Protein AF-A0A7W4AWE4-F1 (afdb_monomer)

Foldseek 3Di:
DVLVVVCCCPPVVDDDDDDDDDDDPDDDDDADFAFPLVVLLVVVVFLFQADCVCPVPNPCVVQWDWDDDPNDIRIHGHAAEDQAKDQDPPPPLVVCCSNPVVVVCVVVCVVPPDQPCVVVNVCGNSHRIHHYPPCVVVSRVVRSSSVSLVVLCVVPVDDSVVSSVVNTHHPVVVVVVVVVVVVVVVVVVVVD

pLDDT: mean 79.62, std 10.52, range [41.47, 91.88]

Solvent-accessible surface area (backbone atoms only — not comparable to full-atom values): 11271 Å² total; per-residue (Å²): 107,72,67,56,53,48,48,36,36,75,76,67,68,50,81,81,80,80,75,86,82,72,92,72,78,86,70,86,76,73,78,75,61,46,60,66,56,68,62,50,32,65,74,62,63,50,66,37,49,38,50,63,68,50,66,79,68,53,82,46,54,90,58,51,37,75,50,77,56,99,88,43,80,44,66,29,56,39,68,42,75,37,92,48,72,45,73,38,60,67,93,45,45,45,53,50,41,58,71,46,54,48,47,51,38,54,75,71,46,71,58,63,97,51,64,74,64,55,58,57,49,51,36,23,55,72,44,33,34,27,40,28,70,88,42,61,69,57,54,30,51,53,35,17,50,50,48,33,51,52,47,50,24,69,75,68,74,44,61,50,72,58,52,44,59,74,64,32,38,52,56,70,59,50,53,54,54,51,53,52,50,54,52,54,52,53,54,60,58,71,75,106

Structure (mmCIF, N/CA/C/O backbone):
data_AF-A0A7W4AWE4-F1
#
_entry.id   AF-A0A7W4AWE4-F1
#
loop_
_atom_site.group_PDB
_atom_site.id
_atom_site.type_symbol
_atom_site.label_atom_id
_atom_site.label_alt_id
_atom_site.label_comp_id
_atom_site.label_asym_id
_atom_site.label_entity_id
_atom_site.label_seq_id
_atom_site.pdbx_PDB_ins_code
_atom_site.Cartn_x
_atom_site.Cartn_y
_atom_site.Cartn_z
_atom_site.occupancy
_atom_site.B_iso_or_equiv
_atom_site.auth_seq_id
_atom_site.auth_comp_id
_atom_site.auth_asym_id
_atom_site.auth_atom_id
_atom_site.pdbx_PDB_model_num
ATOM 1 N N . MET A 1 1 ? 2.339 -13.351 -8.195 1.00 61.22 1 MET A N 1
ATOM 2 C CA . MET A 1 1 ? 1.395 -14.211 -8.946 1.00 61.22 1 MET A CA 1
ATOM 3 C C . MET A 1 1 ? 0.814 -13.521 -10.181 1.00 61.22 1 MET A C 1
ATOM 5 O O . MET A 1 1 ? 0.969 -14.077 -11.249 1.00 61.22 1 MET A O 1
ATOM 9 N N . ALA A 1 2 ? 0.212 -12.324 -10.110 1.00 73.19 2 ALA A N 1
ATOM 10 C CA . ALA A 1 2 ? -0.354 -11.675 -11.311 1.00 73.19 2 ALA A CA 1
ATOM 11 C C . ALA A 1 2 ? 0.686 -11.296 -12.392 1.00 73.19 2 ALA A C 1
ATOM 13 O O . ALA A 1 2 ? 0.450 -11.547 -13.567 1.00 73.19 2 ALA A O 1
ATOM 14 N N . LEU A 1 3 ? 1.845 -10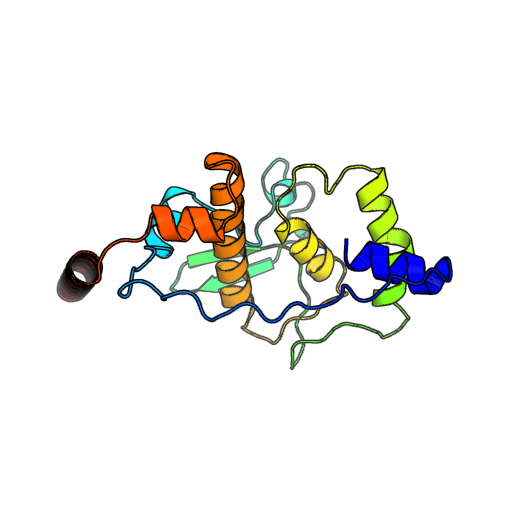.747 -12.003 1.00 74.19 3 LEU A N 1
ATOM 15 C CA . LEU A 1 3 ? 2.930 -10.424 -12.947 1.00 74.19 3 LEU A CA 1
ATOM 16 C C . LEU A 1 3 ? 3.564 -11.678 -13.562 1.00 74.19 3 LEU A C 1
ATOM 18 O O . LEU A 1 3 ? 3.861 -11.698 -14.745 1.00 74.19 3 LEU A O 1
ATOM 22 N N . GLN A 1 4 ? 3.678 -12.748 -12.778 1.00 75.75 4 GLN A N 1
ATOM 23 C CA . GLN A 1 4 ? 4.117 -14.055 -13.265 1.00 75.75 4 GLN A CA 1
ATOM 24 C C . GLN A 1 4 ? 3.122 -14.652 -14.271 1.00 75.75 4 GLN A C 1
ATOM 26 O O . GLN A 1 4 ? 3.523 -15.078 -15.342 1.00 75.75 4 GLN A O 1
ATOM 31 N N . ILE A 1 5 ? 1.816 -14.592 -13.979 1.00 78.56 5 ILE A N 1
ATOM 32 C CA . ILE A 1 5 ? 0.761 -15.005 -14.919 1.00 78.56 5 ILE A CA 1
ATOM 33 C C . ILE A 1 5 ? 0.847 -14.196 -16.220 1.00 78.56 5 ILE A C 1
ATOM 35 O O . ILE A 1 5 ? 0.695 -14.765 -17.296 1.00 78.56 5 ILE A O 1
ATOM 39 N N . TRP A 1 6 ? 1.098 -12.884 -16.142 1.00 75.50 6 TRP A N 1
ATOM 40 C CA . TRP A 1 6 ? 1.330 -12.063 -17.332 1.00 75.50 6 TRP A CA 1
ATOM 41 C C . TRP A 1 6 ? 2.548 -12.575 -18.105 1.00 75.50 6 TRP A C 1
ATOM 43 O O . TRP A 1 6 ? 2.398 -12.937 -19.272 1.00 75.50 6 TRP A O 1
ATOM 53 N N . HIS A 1 7 ? 3.714 -12.651 -17.461 1.00 78.38 7 HIS A N 1
ATOM 54 C CA . HIS A 1 7 ? 4.948 -13.141 -18.072 1.00 78.38 7 HIS A CA 1
ATOM 55 C C . HIS A 1 7 ? 4.737 -14.491 -18.781 1.00 78.38 7 HIS A C 1
ATOM 57 O O . HIS A 1 7 ? 5.083 -14.649 -19.949 1.00 78.38 7 HIS A O 1
ATOM 63 N N . ASP A 1 8 ? 4.067 -15.438 -18.127 1.00 82.31 8 ASP A N 1
ATOM 64 C CA . ASP A 1 8 ? 3.811 -16.768 -18.676 1.00 82.31 8 ASP A CA 1
ATOM 65 C C . ASP A 1 8 ? 2.846 -16.760 -19.871 1.00 82.31 8 ASP A C 1
ATOM 67 O O . ASP A 1 8 ? 3.019 -17.535 -20.813 1.00 82.31 8 ASP A O 1
ATOM 71 N N . ILE A 1 9 ? 1.847 -15.875 -19.884 1.00 82.38 9 ILE A N 1
ATOM 72 C CA . ILE A 1 9 ? 0.945 -15.721 -21.035 1.00 82.38 9 ILE A CA 1
ATOM 73 C C . ILE A 1 9 ? 1.684 -15.099 -22.226 1.00 82.38 9 ILE A C 1
ATOM 75 O O . ILE A 1 9 ? 1.525 -15.569 -23.353 1.00 82.38 9 ILE A O 1
ATOM 79 N N . VAL A 1 10 ? 2.457 -14.035 -21.992 1.00 79.12 10 VAL A N 1
ATOM 80 C CA . VAL A 1 10 ? 3.050 -13.222 -23.065 1.00 79.12 10 VAL A CA 1
ATOM 81 C C . VAL A 1 10 ? 4.313 -13.857 -23.639 1.00 79.12 10 VAL A C 1
ATOM 83 O O . VAL A 1 10 ? 4.436 -13.927 -24.859 1.00 79.12 10 VAL A O 1
ATOM 86 N N . ASN A 1 11 ? 5.195 -14.383 -22.789 1.00 80.56 11 ASN A N 1
ATOM 87 C CA . ASN A 1 11 ? 6.493 -14.914 -23.215 1.00 80.56 11 ASN A CA 1
ATOM 88 C C . ASN A 1 11 ? 6.467 -16.430 -23.417 1.00 80.56 11 ASN A C 1
ATOM 90 O O . ASN A 1 11 ? 7.076 -16.942 -24.354 1.00 80.56 11 ASN A O 1
ATOM 94 N N . ASN A 1 12 ? 5.713 -17.150 -22.581 1.00 82.94 12 ASN A N 1
ATOM 95 C CA . ASN A 1 12 ? 5.679 -18.617 -22.603 1.00 82.94 12 ASN A CA 1
ATOM 96 C C . ASN A 1 12 ? 4.439 -19.180 -23.323 1.00 82.94 12 ASN A C 1
ATOM 98 O O . ASN A 1 12 ? 4.291 -20.398 -23.441 1.00 82.94 12 ASN A O 1
ATOM 102 N N . GLY A 1 13 ? 3.532 -18.314 -23.797 1.00 82.44 13 GLY A N 1
ATOM 103 C CA . GLY A 1 13 ? 2.303 -18.704 -24.494 1.00 82.44 13 GLY A CA 1
ATOM 104 C C . GLY A 1 13 ? 1.331 -19.529 -23.642 1.00 82.44 13 GLY A C 1
ATOM 105 O O . GLY A 1 13 ? 0.452 -20.205 -24.190 1.00 82.44 13 GLY A O 1
ATOM 106 N N . GLN A 1 14 ? 1.483 -19.515 -22.313 1.00 86.06 14 GLN A N 1
ATOM 107 C CA . GLN A 1 14 ? 0.642 -20.300 -21.419 1.00 86.06 14 GLN A CA 1
ATOM 108 C C . GLN A 1 14 ? -0.795 -19.778 -21.398 1.00 86.06 14 GLN A C 1
ATOM 110 O O . GLN A 1 14 ? -1.074 -18.591 -21.566 1.00 86.06 14 GLN A O 1
ATOM 115 N N . ARG A 1 15 ? -1.742 -20.687 -21.159 1.00 79.81 15 ARG A N 1
ATOM 116 C CA . ARG A 1 15 ? -3.155 -20.352 -20.970 1.00 79.81 15 ARG A CA 1
ATOM 117 C C . ARG A 1 15 ? -3.608 -20.837 -19.606 1.00 79.81 15 ARG A C 1
ATOM 119 O O . ARG A 1 15 ? -3.615 -22.037 -19.349 1.00 79.81 15 ARG A O 1
ATOM 126 N N . TYR A 1 16 ? -4.040 -19.907 -18.763 1.00 79.06 16 TYR A N 1
ATOM 127 C CA . TYR A 1 16 ? -4.627 -20.237 -17.471 1.00 79.06 16 TYR A CA 1
ATOM 128 C C . TYR A 1 16 ? -6.140 -20.437 -17.629 1.00 79.06 16 TYR A C 1
ATOM 130 O O . TYR A 1 16 ? -6.812 -19.562 -18.183 1.00 79.06 16 TYR A O 1
ATOM 138 N N . PRO A 1 17 ? -6.705 -21.571 -17.178 1.00 81.00 17 PRO A N 1
ATOM 139 C CA . PRO A 1 17 ? -8.144 -21.778 -17.212 1.00 81.00 17 PRO A CA 1
ATOM 140 C C . PRO A 1 17 ? -8.830 -20.777 -16.281 1.00 81.00 17 PRO A C 1
ATOM 142 O O . PRO A 1 17 ? -8.420 -20.598 -15.135 1.00 81.00 17 PRO A O 1
ATOM 145 N N . ILE A 1 18 ? -9.905 -20.149 -16.758 1.00 75.56 18 ILE A N 1
ATOM 146 C CA . ILE A 1 18 ? -10.778 -19.355 -15.891 1.00 75.56 18 ILE A CA 1
ATOM 147 C C . ILE A 1 18 ? -11.445 -20.335 -14.912 1.00 75.56 18 ILE A C 1
ATOM 149 O O . ILE A 1 18 ? -12.103 -21.277 -15.370 1.00 75.56 18 ILE A O 1
ATOM 153 N N . PRO A 1 19 ? -11.284 -20.165 -13.586 1.00 78.44 19 PRO A N 1
ATOM 154 C CA . PRO A 1 19 ? -11.912 -21.047 -12.612 1.00 78.44 19 PRO A CA 1
ATOM 155 C C . PRO A 1 19 ? -13.428 -21.038 -12.800 1.00 78.44 19 PRO A C 1
ATOM 157 O O . PRO A 1 19 ? -14.033 -19.975 -12.958 1.00 78.44 19 PRO A O 1
ATOM 160 N N . LYS A 1 20 ? -14.060 -22.216 -12.774 1.00 81.62 20 LYS A N 1
ATOM 161 C CA . LYS A 1 20 ? -15.524 -22.297 -12.780 1.00 81.62 20 LYS A CA 1
ATOM 162 C C . LYS A 1 20 ? -16.051 -21.582 -11.540 1.00 81.62 20 LYS A C 1
ATOM 164 O O . LYS A 1 20 ? -15.673 -21.926 -10.423 1.00 81.62 20 LYS A O 1
ATOM 169 N N . THR A 1 21 ? -16.920 -20.599 -11.737 1.00 81.06 21 THR A N 1
ATOM 170 C CA . THR A 1 21 ? -17.592 -19.920 -10.635 1.00 81.06 21 THR A CA 1
ATOM 171 C C . THR A 1 21 ? -18.794 -20.744 -10.194 1.00 81.06 21 THR A C 1
ATOM 173 O O . THR A 1 21 ? -19.588 -21.214 -11.008 1.00 81.06 21 THR A O 1
ATOM 176 N N . THR A 1 22 ? -18.928 -20.944 -8.889 1.00 81.94 22 THR A N 1
ATOM 177 C CA . THR A 1 22 ? -20.136 -21.498 -8.278 1.00 81.94 22 THR A CA 1
ATOM 178 C C . THR A 1 22 ? -20.944 -20.357 -7.690 1.00 81.94 22 THR A C 1
ATOM 180 O O . THR A 1 22 ? -20.387 -19.486 -7.020 1.00 81.94 22 THR A O 1
ATOM 183 N N . LEU A 1 23 ? -22.256 -20.354 -7.932 1.00 78.81 23 LEU A N 1
ATOM 184 C CA . LEU A 1 23 ? -23.160 -19.447 -7.237 1.00 78.81 23 LEU A CA 1
ATOM 185 C C . LEU A 1 23 ? -23.117 -19.803 -5.745 1.00 78.81 23 LEU A C 1
ATOM 187 O O . LEU A 1 23 ? -23.550 -20.883 -5.355 1.00 78.81 23 LEU A O 1
ATOM 191 N N . VAL A 1 24 ? -22.552 -18.919 -4.929 1.00 79.12 24 VAL A N 1
ATOM 192 C CA . VAL A 1 24 ? -22.573 -19.060 -3.472 1.00 79.12 24 VAL A CA 1
ATOM 193 C C . VAL A 1 24 ? -23.819 -18.338 -2.976 1.00 79.12 24 VAL A C 1
ATOM 195 O O . VAL A 1 24 ? -24.009 -17.158 -3.283 1.00 79.12 24 VAL A O 1
ATOM 198 N N . GLU A 1 25 ? -24.695 -19.044 -2.257 1.00 76.69 25 GLU A N 1
ATOM 199 C CA . GLU A 1 25 ? -25.837 -18.406 -1.602 1.00 76.69 25 GLU A CA 1
ATOM 200 C C . GLU A 1 25 ? -25.342 -17.303 -0.666 1.00 76.69 25 GLU A C 1
ATOM 202 O O . GLU A 1 25 ? -24.319 -17.447 0.006 1.00 76.69 25 GLU A O 1
ATOM 207 N N . LYS A 1 26 ? -26.058 -16.174 -0.636 1.00 63.50 26 LYS A N 1
ATOM 208 C CA . LYS A 1 26 ? -25.726 -15.067 0.261 1.00 63.50 26 LYS A CA 1
ATOM 209 C C . LYS A 1 26 ? -25.803 -15.569 1.701 1.00 63.50 26 LYS A C 1
ATOM 211 O O . LYS A 1 26 ? -26.892 -15.736 2.243 1.00 63.50 26 LYS A O 1
ATOM 216 N N . SER A 1 27 ? -24.648 -15.785 2.320 1.00 65.31 27 SER A N 1
ATOM 217 C CA . SER A 1 27 ? -24.561 -16.044 3.750 1.00 65.31 27 SER A CA 1
ATOM 218 C C . SER A 1 27 ? -25.078 -14.829 4.515 1.00 65.31 27 SER A C 1
ATOM 220 O O . SER A 1 27 ? -24.834 -13.689 4.111 1.00 65.31 27 SER A O 1
ATOM 222 N N . PHE A 1 28 ? -25.763 -15.075 5.630 1.00 59.25 28 PHE A N 1
ATOM 223 C CA . PHE A 1 28 ? -26.178 -14.041 6.573 1.00 59.25 28 PHE A CA 1
ATOM 224 C C . PHE A 1 28 ? -24.982 -13.148 6.934 1.00 59.25 28 PHE A C 1
ATOM 226 O O . PHE A 1 28 ? -24.010 -13.615 7.528 1.00 59.25 28 PHE A O 1
ATOM 233 N N . THR A 1 29 ? -25.031 -11.872 6.549 1.00 54.44 29 THR A N 1
ATOM 234 C CA . THR A 1 29 ? -24.064 -10.873 7.003 1.00 54.44 29 THR A CA 1
ATOM 235 C C . THR A 1 29 ? -24.386 -10.557 8.462 1.00 54.44 29 THR A C 1
ATOM 237 O O . THR A 1 29 ? -25.503 -10.113 8.737 1.00 54.44 29 THR A O 1
ATOM 240 N N . PRO A 1 30 ? -23.466 -10.798 9.410 1.00 56.84 30 PRO A N 1
ATOM 241 C CA . PRO A 1 30 ? -23.724 -10.509 10.812 1.00 56.84 30 PRO A CA 1
ATOM 242 C C . PRO A 1 30 ? -24.009 -9.018 11.032 1.00 56.84 30 PRO A C 1
ATOM 244 O O . PRO A 1 30 ? -23.628 -8.163 10.230 1.00 56.84 30 PRO A O 1
ATOM 247 N N . THR A 1 31 ? -24.686 -8.728 12.145 1.00 65.44 31 THR A N 1
ATOM 248 C CA . THR A 1 31 ? -24.905 -7.388 12.705 1.00 65.44 31 THR A CA 1
ATOM 249 C C . THR A 1 31 ? -23.640 -6.542 12.574 1.00 65.44 31 THR A C 1
ATOM 251 O O . THR A 1 31 ? -22.577 -7.035 12.933 1.00 65.44 31 THR A O 1
ATOM 254 N N . TYR A 1 32 ? -23.743 -5.303 12.073 1.00 64.44 32 TYR A N 1
ATOM 255 C CA . TYR A 1 32 ? -22.601 -4.422 11.785 1.00 64.44 32 TYR A CA 1
ATOM 256 C C . TYR A 1 32 ? -21.532 -4.466 12.891 1.00 64.44 32 TYR A C 1
ATOM 258 O O . TYR A 1 32 ? -21.710 -3.931 13.988 1.00 64.44 32 TYR A O 1
ATOM 266 N N . THR A 1 33 ? -20.419 -5.135 12.595 1.00 73.62 33 THR A N 1
ATOM 267 C CA . THR A 1 33 ? -19.228 -5.167 13.442 1.00 73.62 33 THR A CA 1
ATOM 268 C C . THR A 1 33 ? -18.162 -4.267 12.836 1.00 73.62 33 THR A C 1
ATOM 270 O O . THR A 1 33 ? -17.985 -4.229 11.619 1.00 73.62 33 THR A O 1
ATOM 273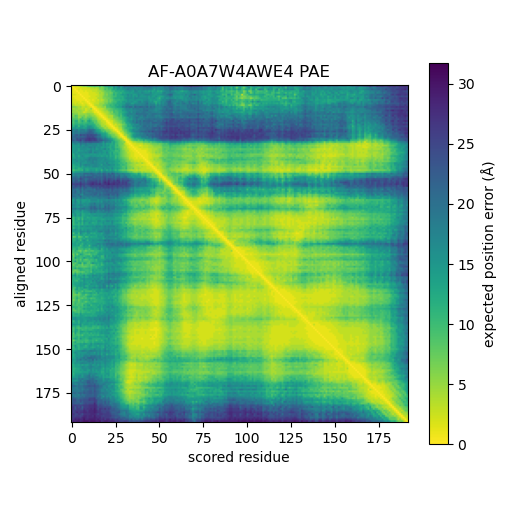 N N . TYR A 1 34 ? -17.433 -3.555 13.685 1.00 81.75 34 TYR A N 1
ATOM 274 C CA . TYR A 1 34 ? -16.481 -2.532 13.281 1.00 81.75 34 TYR A CA 1
ATOM 275 C C . TYR A 1 34 ? -15.073 -2.933 13.681 1.00 81.75 34 TYR A C 1
ATOM 277 O O . TYR A 1 34 ? -14.801 -3.190 14.851 1.00 81.75 34 TYR A O 1
ATOM 285 N N . PHE A 1 35 ? -14.157 -2.939 12.721 1.00 84.44 35 PHE A N 1
ATOM 286 C CA . PHE A 1 35 ? -12.747 -3.153 13.008 1.00 84.44 35 PHE A CA 1
ATOM 287 C C . PHE A 1 35 ? -12.056 -1.810 13.285 1.00 84.44 35 PHE A C 1
ATOM 289 O O . PHE A 1 35 ? -12.064 -0.939 12.407 1.00 84.44 35 PHE A O 1
ATOM 296 N N . PRO A 1 36 ? -11.447 -1.605 14.469 1.00 83.94 36 PRO A N 1
ATOM 297 C CA . PRO A 1 36 ? -10.781 -0.352 14.815 1.00 83.94 36 PRO A CA 1
ATOM 298 C C . PRO A 1 36 ? -9.413 -0.228 14.116 1.00 83.94 36 PRO A C 1
ATOM 300 O O . PRO A 1 36 ? -8.360 -0.256 14.754 1.00 83.94 36 PRO A O 1
ATOM 303 N N . LEU A 1 37 ? -9.428 -0.053 12.789 1.00 83.75 37 LEU A N 1
ATOM 304 C CA . LEU A 1 37 ? -8.235 -0.039 11.933 1.00 83.75 37 LEU A CA 1
ATOM 305 C C . LEU A 1 37 ? -7.180 0.973 12.396 1.00 83.75 37 LEU A C 1
ATOM 307 O O . LEU A 1 37 ? -6.013 0.619 12.503 1.00 83.75 37 LEU A O 1
ATOM 311 N N . MET A 1 38 ? -7.578 2.209 12.710 1.00 82.44 38 MET A N 1
ATOM 312 C CA . MET A 1 38 ? -6.622 3.268 13.077 1.00 82.44 38 MET A CA 1
ATOM 313 C C . MET A 1 38 ? -5.844 2.929 14.351 1.00 82.44 38 MET A C 1
ATOM 315 O O . MET A 1 38 ? -4.630 3.080 14.391 1.00 82.44 38 MET A O 1
ATOM 319 N N . LYS A 1 39 ? -6.525 2.375 15.360 1.00 83.38 39 LYS A N 1
ATOM 320 C CA . LYS A 1 39 ? -5.883 1.948 16.609 1.00 83.38 39 LYS A CA 1
ATOM 321 C C . LYS A 1 39 ? -4.890 0.816 16.357 1.00 83.38 39 LYS A C 1
ATOM 323 O O . LYS A 1 39 ? -3.813 0.773 16.949 1.00 83.38 39 LYS A O 1
ATOM 328 N N . PHE A 1 40 ? -5.255 -0.099 15.463 1.00 85.12 40 PHE A N 1
ATOM 329 C CA . PHE A 1 40 ? -4.388 -1.198 15.070 1.00 85.12 40 PHE A CA 1
ATOM 330 C C . PHE A 1 40 ? -3.146 -0.701 14.311 1.00 85.12 40 PHE A C 1
ATOM 332 O O . PHE A 1 40 ? -2.030 -1.112 14.613 1.00 85.12 40 PHE A O 1
ATOM 339 N N . VAL A 1 41 ? -3.325 0.243 13.385 1.00 85.81 41 VAL A N 1
ATOM 340 C CA . VAL A 1 41 ? -2.238 0.907 12.650 1.00 85.81 41 VAL A CA 1
ATOM 341 C C . VAL A 1 41 ? -1.292 1.632 13.608 1.00 85.81 41 VAL A C 1
ATOM 343 O O . VAL A 1 41 ? -0.084 1.455 13.508 1.00 85.81 41 VAL A O 1
ATOM 346 N N . GLU A 1 42 ? -1.811 2.399 14.565 1.00 85.12 42 GLU A N 1
ATOM 347 C CA . GLU A 1 42 ? -0.997 3.096 15.572 1.00 85.12 42 GLU A CA 1
ATOM 348 C C . GLU A 1 42 ? -0.191 2.124 16.443 1.00 85.12 42 GLU A C 1
ATOM 350 O O . GLU A 1 42 ? 0.991 2.354 16.694 1.00 85.12 42 GLU A O 1
ATOM 355 N N . SER A 1 43 ? -0.804 1.008 16.845 1.00 84.62 43 SER A N 1
ATOM 356 C CA . SER A 1 43 ? -0.157 -0.011 17.683 1.00 84.62 43 SER A CA 1
ATOM 357 C C . SER A 1 43 ? 0.976 -0.734 16.955 1.00 84.62 43 SER A C 1
ATOM 359 O O . SER A 1 43 ? 1.981 -1.084 17.565 1.00 84.62 43 SER A O 1
ATOM 361 N N . ASN A 1 44 ? 0.816 -0.959 15.651 1.00 83.19 44 ASN A N 1
ATOM 362 C CA . ASN A 1 44 ? 1.744 -1.753 14.852 1.00 83.19 44 ASN A CA 1
ATOM 363 C C . ASN A 1 44 ? 2.848 -0.922 14.174 1.00 83.19 44 ASN A C 1
ATOM 365 O O . ASN A 1 44 ? 3.705 -1.482 13.500 1.00 83.19 44 ASN A O 1
ATOM 369 N N . GLN A 1 45 ? 2.794 0.409 14.314 1.00 82.81 45 GLN A N 1
ATOM 370 C CA . GLN A 1 45 ? 3.793 1.368 13.825 1.00 82.81 45 GLN A CA 1
ATOM 371 C C . GLN A 1 45 ? 4.318 1.083 12.399 1.00 82.81 45 GLN A C 1
ATOM 373 O O . GLN A 1 45 ? 5.526 0.984 12.182 1.00 82.81 45 GLN A O 1
ATOM 378 N N . PRO A 1 46 ? 3.435 0.953 11.390 1.00 86.19 46 PRO A N 1
ATOM 379 C CA . PRO A 1 46 ? 3.859 0.700 10.024 1.00 86.19 46 PRO A CA 1
ATOM 380 C C . PRO A 1 46 ? 4.588 1.914 9.441 1.00 86.19 46 PRO A C 1
ATOM 382 O O . PRO A 1 46 ? 4.203 3.068 9.662 1.00 86.19 46 PRO A O 1
ATOM 385 N N . VAL A 1 47 ? 5.602 1.613 8.636 1.00 87.31 47 VAL A N 1
A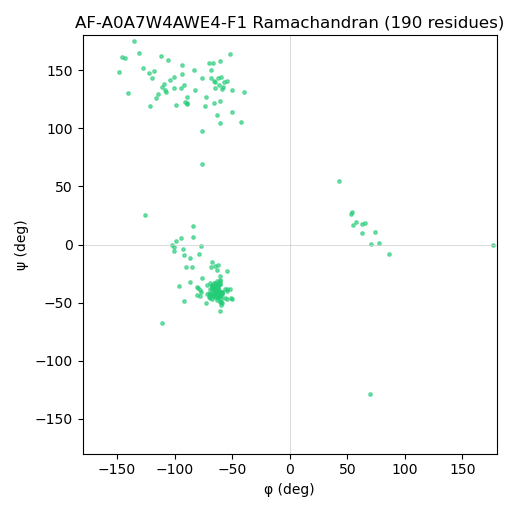TOM 386 C CA . VAL A 1 47 ? 6.579 2.556 8.072 1.00 87.31 47 VAL A CA 1
ATOM 387 C C . VAL A 1 47 ? 6.064 3.216 6.776 1.00 87.31 47 VAL A C 1
ATOM 389 O O . VAL A 1 47 ? 6.506 4.288 6.368 1.00 87.31 47 VAL A O 1
ATOM 392 N N . GLY A 1 48 ? 5.068 2.612 6.126 1.00 89.19 48 GLY A N 1
ATOM 393 C CA . GLY A 1 48 ? 4.429 3.130 4.920 1.00 89.19 48 GLY A CA 1
ATOM 394 C C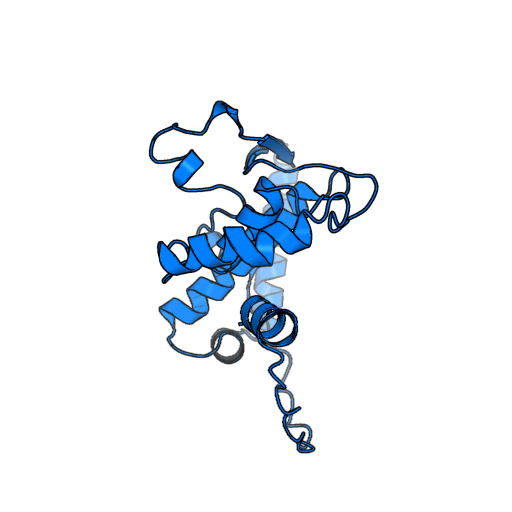 . GLY A 1 48 ? 5.347 3.083 3.705 1.00 89.19 48 GLY A C 1
ATOM 395 O O . GLY A 1 48 ? 5.916 2.041 3.374 1.00 89.19 48 GLY A O 1
ATOM 396 N N . LEU A 1 49 ? 5.468 4.224 3.029 1.00 88.88 49 LEU A N 1
ATOM 397 C CA . LEU A 1 49 ? 6.379 4.412 1.894 1.00 88.88 49 LEU A CA 1
ATOM 398 C C . LEU A 1 49 ? 7.816 4.767 2.306 1.00 88.88 49 LEU A C 1
ATOM 400 O O . LEU A 1 49 ? 8.613 5.091 1.435 1.00 88.88 49 LEU A O 1
ATOM 404 N N . ASP A 1 50 ? 8.154 4.744 3.593 1.00 85.81 50 ASP A N 1
ATOM 405 C CA . ASP A 1 50 ? 9.553 4.829 4.021 1.00 85.81 50 ASP A CA 1
ATOM 406 C C . ASP A 1 50 ? 10.203 3.433 3.962 1.00 85.81 50 ASP A C 1
ATOM 408 O O . ASP A 1 50 ? 9.507 2.418 4.065 1.00 85.81 50 ASP A O 1
ATOM 412 N N . ASP A 1 51 ? 11.509 3.358 3.717 1.00 75.25 51 ASP A N 1
ATOM 413 C CA . ASP A 1 51 ? 12.225 2.106 3.449 1.00 75.25 51 ASP A CA 1
ATOM 414 C C . ASP A 1 51 ? 13.371 1.834 4.433 1.00 75.25 51 ASP A C 1
ATOM 416 O O . ASP A 1 51 ? 14.061 2.737 4.905 1.00 75.25 51 ASP A O 1
ATOM 420 N N . GLU A 1 52 ? 13.630 0.558 4.714 1.00 66.69 52 GLU A N 1
ATOM 421 C CA . GLU A 1 52 ? 14.773 0.144 5.527 1.00 66.69 52 GLU A CA 1
ATOM 422 C C . GLU A 1 52 ? 16.096 0.494 4.833 1.00 66.69 52 GLU A C 1
ATOM 424 O O . GLU A 1 52 ? 17.029 0.926 5.503 1.00 66.69 52 GLU A O 1
ATOM 429 N N . GLY A 1 53 ? 16.181 0.418 3.496 1.00 58.00 53 GLY A N 1
ATOM 430 C CA . GLY A 1 53 ? 17.376 0.845 2.745 1.00 58.00 53 GLY A CA 1
ATOM 431 C C . GLY A 1 53 ? 17.683 2.345 2.881 1.00 58.00 53 GLY A C 1
ATOM 432 O O . GLY A 1 53 ? 18.827 2.790 2.739 1.00 58.00 53 GLY A O 1
ATOM 433 N N . ILE A 1 54 ? 16.656 3.119 3.228 1.00 56.38 54 ILE A N 1
ATOM 434 C CA . ILE A 1 54 ? 16.686 4.558 3.476 1.00 56.38 54 ILE A CA 1
ATOM 435 C C . ILE A 1 54 ? 17.073 4.844 4.949 1.00 56.38 54 ILE A C 1
ATOM 437 O O . ILE A 1 54 ? 17.769 5.833 5.226 1.00 56.38 54 ILE A O 1
ATOM 441 N N . GLN A 1 55 ? 16.706 3.972 5.898 1.00 54.22 55 GLN A N 1
ATOM 442 C CA . GLN A 1 55 ? 17.001 4.108 7.335 1.00 54.22 55 GLN A CA 1
ATOM 443 C C . GLN A 1 55 ? 18.308 3.428 7.802 1.00 54.22 55 GLN A C 1
ATOM 445 O O . GLN A 1 55 ? 19.119 4.069 8.470 1.00 54.22 55 GLN A O 1
ATOM 450 N N . ALA A 1 56 ? 18.561 2.169 7.437 1.00 48.38 56 ALA A N 1
ATOM 451 C CA . ALA A 1 56 ? 19.529 1.267 8.081 1.00 48.38 56 ALA A CA 1
ATOM 452 C C . ALA A 1 56 ? 20.996 1.398 7.610 1.00 48.38 56 ALA A C 1
ATOM 454 O O . ALA A 1 56 ? 21.827 0.536 7.882 1.00 48.38 56 ALA A O 1
ATOM 455 N N . GLY A 1 57 ? 21.359 2.480 6.920 1.00 49.62 57 GLY A N 1
ATOM 456 C CA . GLY A 1 57 ? 22.748 2.660 6.471 1.00 49.62 57 GLY A CA 1
ATOM 457 C C . GLY A 1 57 ? 23.027 3.891 5.622 1.00 49.62 57 GLY A C 1
ATOM 458 O O . GLY A 1 57 ? 24.158 4.092 5.195 1.00 49.62 57 GLY A O 1
ATOM 459 N N . GLY A 1 58 ? 22.012 4.711 5.344 1.00 56.09 58 GLY A N 1
ATOM 460 C CA . GLY A 1 58 ? 22.170 5.980 4.640 1.00 56.09 58 GLY A CA 1
ATOM 461 C C . GLY A 1 58 ? 22.688 5.889 3.199 1.00 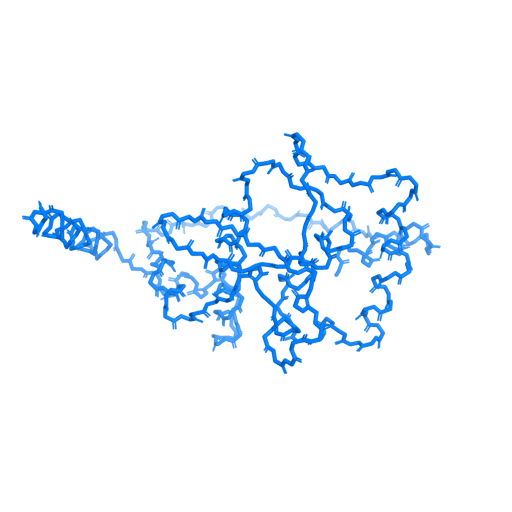56.09 58 GLY A C 1
ATOM 462 O O . GLY A 1 58 ? 22.979 6.923 2.608 1.00 56.09 58 GLY A O 1
ATOM 463 N N . LYS A 1 59 ? 22.767 4.687 2.618 1.00 61.41 59 LYS A N 1
ATOM 464 C CA . LYS A 1 59 ? 23.299 4.467 1.266 1.00 61.41 59 LYS A CA 1
ATOM 465 C C . LYS A 1 59 ? 22.507 5.199 0.179 1.00 61.41 59 LYS A C 1
ATOM 467 O O . LYS A 1 59 ? 23.080 5.554 -0.840 1.00 61.41 59 LYS A O 1
ATOM 472 N N . PHE A 1 60 ? 21.219 5.458 0.416 1.00 62.94 60 PHE A N 1
ATOM 473 C CA . PHE A 1 60 ? 20.316 6.057 -0.570 1.00 62.94 60 PHE A CA 1
ATOM 474 C C . PHE A 1 60 ? 19.596 7.316 -0.059 1.00 62.94 60 PHE A C 1
ATOM 476 O O . PHE A 1 60 ? 18.521 7.652 -0.550 1.00 62.94 60 PHE A O 1
ATOM 483 N N . LYS A 1 61 ? 20.170 8.042 0.919 1.00 61.44 61 LYS A N 1
ATOM 484 C CA . LYS A 1 61 ? 19.549 9.286 1.431 1.00 61.44 61 LYS A CA 1
ATOM 485 C C . LYS A 1 61 ? 19.394 10.359 0.355 1.00 61.44 61 LYS A C 1
ATOM 487 O O . LYS A 1 61 ? 18.458 11.140 0.392 1.00 61.44 61 LYS A O 1
ATOM 492 N N . GLU A 1 62 ? 20.298 10.401 -0.618 1.00 66.44 62 GLU A N 1
ATOM 493 C CA . GLU A 1 62 ? 20.323 11.457 -1.641 1.00 66.44 62 GLU A CA 1
ATOM 494 C C . GLU A 1 62 ? 19.131 11.404 -2.607 1.00 66.44 62 GLU A C 1
ATOM 496 O O . GLU A 1 62 ? 18.814 12.393 -3.263 1.00 66.44 62 GLU A O 1
ATOM 501 N N . ILE A 1 63 ? 18.461 10.254 -2.689 1.00 70.94 63 ILE A N 1
ATOM 502 C CA . ILE A 1 63 ? 17.368 10.002 -3.633 1.00 70.94 63 ILE A CA 1
ATOM 503 C C . ILE A 1 63 ? 15.987 10.097 -2.972 1.00 70.94 63 ILE A C 1
ATOM 505 O O . ILE A 1 63 ? 14.965 9.925 -3.642 1.00 70.94 63 ILE A O 1
ATOM 509 N N . GLU A 1 64 ? 15.946 10.379 -1.670 1.00 75.31 64 GLU A N 1
ATOM 510 C CA . GLU A 1 64 ? 14.713 10.450 -0.896 1.00 75.31 64 GLU A CA 1
ATOM 511 C C . GLU A 1 64 ? 13.855 11.662 -1.259 1.00 75.31 64 GLU A C 1
ATOM 513 O O . GLU A 1 64 ? 14.320 12.700 -1.740 1.00 75.31 64 GLU A O 1
ATOM 518 N N . ARG A 1 65 ? 12.559 11.539 -0.986 1.00 82.44 65 ARG A N 1
ATOM 519 C CA . ARG A 1 65 ? 11.605 12.639 -1.090 1.00 82.44 65 ARG A CA 1
ATOM 520 C C . ARG A 1 65 ? 11.007 12.903 0.286 1.00 82.44 65 ARG A C 1
ATOM 522 O O . ARG A 1 65 ? 10.835 12.000 1.099 1.00 82.44 65 ARG A O 1
ATOM 529 N N . MET A 1 66 ? 10.654 14.159 0.535 1.00 85.19 66 MET A N 1
ATOM 530 C CA . MET A 1 66 ? 9.920 14.559 1.731 1.00 85.19 66 MET A CA 1
ATOM 531 C C . MET A 1 66 ? 8.599 15.198 1.332 1.00 85.19 66 MET A C 1
ATOM 533 O O . MET A 1 66 ? 8.533 15.938 0.349 1.00 85.19 66 MET A O 1
ATOM 537 N N . PHE A 1 67 ? 7.561 14.949 2.120 1.00 86.50 67 PHE A N 1
ATOM 538 C CA . PHE A 1 67 ? 6.322 15.715 2.057 1.00 86.50 67 PHE A CA 1
ATOM 539 C C . PHE A 1 67 ? 5.954 16.219 3.452 1.00 86.50 67 PHE A C 1
ATOM 541 O O . PHE A 1 67 ? 6.330 15.624 4.460 1.00 86.50 67 PHE A O 1
ATOM 548 N N . ASN A 1 68 ? 5.246 17.345 3.512 1.00 85.31 68 ASN A N 1
ATOM 549 C CA . ASN A 1 68 ? 4.736 17.903 4.760 1.00 85.31 68 ASN A CA 1
ATOM 550 C C . ASN A 1 68 ? 3.223 17.692 4.813 1.00 85.31 68 ASN A C 1
ATOM 552 O O . ASN A 1 68 ? 2.526 17.999 3.842 1.00 85.31 68 ASN A O 1
ATOM 556 N N . ARG A 1 69 ? 2.719 17.176 5.932 1.00 81.44 69 ARG A N 1
ATOM 557 C CA . ARG A 1 69 ? 1.288 17.051 6.197 1.00 81.44 69 ARG A CA 1
ATOM 558 C C . ARG A 1 69 ? 1.030 17.378 7.659 1.00 81.44 69 ARG A C 1
ATOM 560 O O . ARG A 1 69 ? 1.703 16.859 8.534 1.00 81.44 69 ARG A O 1
ATOM 567 N N . ASN A 1 70 ? 0.057 18.248 7.920 1.00 78.25 70 ASN A N 1
ATOM 568 C CA . ASN A 1 70 ? -0.320 18.662 9.277 1.00 78.25 70 ASN A CA 1
ATOM 569 C C . ASN A 1 70 ? 0.853 19.204 10.126 1.00 78.25 70 ASN A C 1
ATOM 571 O O . ASN A 1 70 ? 0.829 19.098 11.345 1.00 78.25 70 ASN A O 1
ATOM 575 N N . GLY A 1 71 ? 1.877 19.788 9.491 1.00 78.25 71 GLY A N 1
ATOM 576 C CA . GLY A 1 71 ? 3.066 20.309 10.175 1.00 78.25 71 GLY A CA 1
ATOM 577 C C . GLY A 1 71 ? 4.166 19.270 10.416 1.00 78.25 71 GLY A C 1
ATOM 578 O O . GLY A 1 71 ? 5.275 19.651 10.789 1.00 78.25 71 GLY A O 1
ATOM 579 N N . GLU A 1 72 ? 3.906 17.989 10.145 1.00 83.75 72 GLU A N 1
ATOM 580 C CA . GLU A 1 72 ? 4.883 16.910 10.245 1.00 83.75 72 GLU A CA 1
ATOM 581 C C . GLU A 1 72 ? 5.555 16.642 8.895 1.00 83.75 72 GLU A C 1
ATOM 583 O O . GLU A 1 72 ? 4.920 16.566 7.838 1.00 83.75 72 GLU A O 1
ATOM 588 N N . LYS A 1 73 ? 6.883 16.496 8.928 1.00 85.50 73 LYS A N 1
ATOM 589 C CA . LYS A 1 73 ? 7.669 16.099 7.760 1.00 85.50 73 LYS A CA 1
ATOM 590 C C . LYS A 1 73 ? 7.753 14.582 7.712 1.00 85.50 73 LYS A C 1
ATOM 592 O O . LYS A 1 73 ? 8.306 13.962 8.615 1.00 85.50 73 LYS A O 1
ATOM 597 N N . HIS A 1 74 ? 7.279 14.011 6.617 1.00 86.44 74 HIS A N 1
ATOM 598 C CA . HIS A 1 74 ? 7.367 12.586 6.345 1.00 86.44 74 HIS A CA 1
ATOM 599 C C . HIS A 1 74 ? 8.391 12.334 5.243 1.00 86.44 74 HIS A C 1
ATOM 601 O O . HIS A 1 74 ? 8.387 12.999 4.202 1.00 86.44 74 HIS A O 1
ATOM 607 N N . ARG A 1 75 ? 9.260 11.355 5.479 1.00 86.31 75 ARG A N 1
ATOM 608 C CA . ARG A 1 75 ? 10.247 10.859 4.521 1.00 86.31 75 ARG A CA 1
ATOM 609 C C . ARG A 1 75 ? 9.643 9.697 3.742 1.00 86.31 75 ARG A C 1
ATOM 611 O O . ARG A 1 75 ? 8.955 8.863 4.322 1.00 86.31 75 ARG A O 1
ATOM 618 N N . VAL A 1 76 ? 9.866 9.665 2.436 1.00 87.81 76 VAL A N 1
ATOM 619 C CA . VAL A 1 76 ? 9.381 8.604 1.549 1.00 87.81 76 VAL A CA 1
ATOM 620 C C . VAL A 1 76 ? 10.408 8.292 0.469 1.00 87.81 76 VAL A C 1
ATOM 622 O O . VAL A 1 76 ? 11.284 9.106 0.161 1.00 87.81 76 VAL A O 1
ATOM 625 N N . ILE A 1 77 ? 10.259 7.113 -0.128 1.00 87.69 77 ILE A N 1
ATOM 626 C CA . ILE A 1 77 ? 10.978 6.702 -1.335 1.00 87.69 77 ILE A CA 1
ATOM 627 C C . ILE A 1 77 ? 10.863 7.721 -2.475 1.00 87.69 77 ILE A C 1
ATOM 629 O O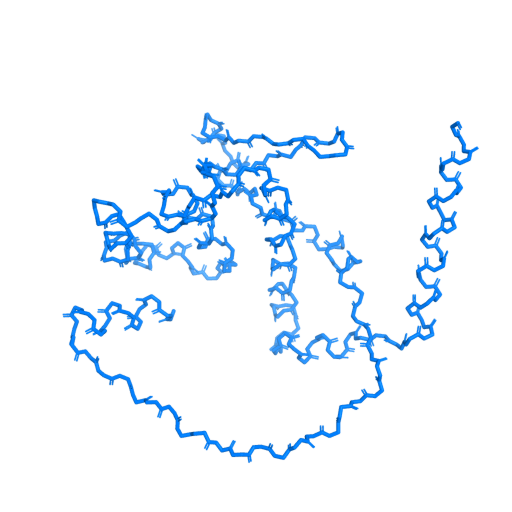 . ILE A 1 77 ? 9.980 8.588 -2.502 1.00 87.69 77 ILE A O 1
ATOM 633 N N . ARG A 1 78 ? 11.743 7.589 -3.467 1.00 87.31 78 ARG A N 1
ATOM 634 C CA . ARG A 1 78 ? 11.651 8.360 -4.705 1.00 87.31 78 ARG A CA 1
ATOM 635 C C . ARG A 1 78 ? 10.340 8.043 -5.428 1.00 87.31 78 ARG A C 1
ATOM 637 O O . ARG A 1 78 ? 9.956 6.889 -5.568 1.00 87.31 78 ARG A O 1
ATOM 644 N N . TYR A 1 79 ? 9.690 9.076 -5.951 1.00 89.06 79 TYR A N 1
ATOM 645 C CA . TYR A 1 79 ? 8.551 8.933 -6.851 1.00 89.06 79 TYR A CA 1
ATOM 646 C C . TYR A 1 79 ? 8.547 10.059 -7.881 1.00 89.06 79 TYR A C 1
ATOM 648 O O . TYR A 1 79 ? 9.179 11.108 -7.700 1.00 89.06 79 TYR A O 1
ATOM 656 N N . THR A 1 80 ? 7.814 9.830 -8.965 1.00 88.44 80 THR A N 1
ATOM 657 C CA . THR A 1 80 ? 7.616 10.809 -10.033 1.00 88.44 80 THR A CA 1
ATOM 658 C C . THR A 1 80 ? 6.166 11.280 -10.033 1.00 88.44 80 THR A C 1
ATOM 660 O O . THR A 1 80 ? 5.242 10.475 -9.906 1.00 88.44 80 THR A O 1
ATOM 663 N N . GLU A 1 81 ? 5.966 12.591 -10.171 1.00 88.38 81 GLU A N 1
ATOM 664 C CA . GLU A 1 81 ? 4.637 13.197 -10.226 1.00 88.38 81 GLU A CA 1
ATOM 665 C C . GLU A 1 81 ? 4.208 13.523 -11.659 1.00 88.38 81 GLU A C 1
ATOM 667 O O . GLU A 1 81 ? 4.998 13.978 -12.487 1.00 88.38 81 GLU A O 1
ATOM 672 N N . SER A 1 82 ? 2.918 13.361 -11.919 1.00 89.25 82 SER A N 1
ATOM 673 C CA . SER A 1 82 ? 2.227 13.721 -13.154 1.00 89.25 82 SER A CA 1
ATOM 674 C C . SER A 1 82 ? 0.904 14.431 -12.846 1.00 89.25 82 SER A C 1
ATOM 676 O O . SER A 1 82 ? 0.511 14.599 -11.690 1.00 89.25 82 SER A O 1
ATOM 678 N N . SER A 1 83 ? 0.210 14.912 -13.880 1.00 87.44 83 SER A N 1
ATOM 679 C CA . SER A 1 83 ? -1.113 15.539 -13.729 1.00 87.44 83 SER A CA 1
ATOM 680 C C . SER A 1 83 ? -2.174 14.554 -13.229 1.00 87.44 83 SER A C 1
ATO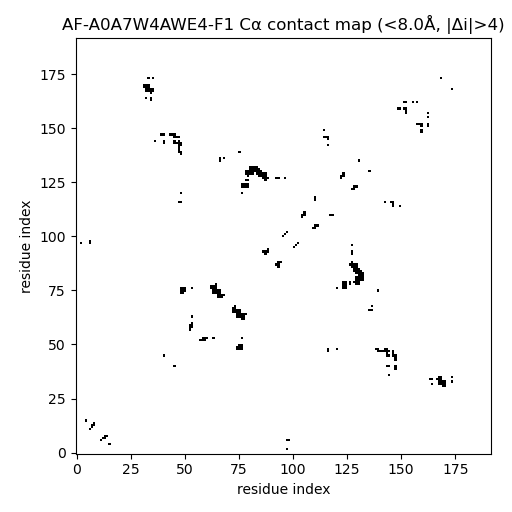M 682 O O . SER A 1 83 ? -3.039 14.927 -12.443 1.00 87.44 83 SER A O 1
AT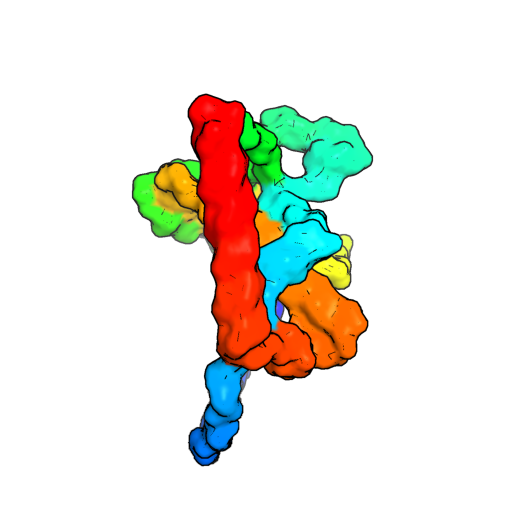OM 684 N N . SER A 1 84 ? -2.087 13.295 -13.652 1.00 87.62 84 SER A N 1
ATOM 685 C CA . SER A 1 84 ? -2.952 12.190 -13.238 1.00 87.62 84 SER A CA 1
ATOM 686 C C . SER A 1 84 ? -2.113 10.982 -12.834 1.00 87.62 84 SER A C 1
ATOM 688 O O . SER A 1 84 ? -0.935 10.913 -13.178 1.00 87.62 84 SER A O 1
ATOM 690 N N . PHE A 1 85 ? -2.712 10.012 -12.145 1.00 87.38 85 PHE A N 1
ATOM 691 C CA . PHE A 1 85 ? -2.097 8.693 -11.997 1.00 87.38 85 PHE A CA 1
ATOM 692 C C . PHE A 1 85 ? -1.877 8.083 -13.384 1.00 87.38 85 PHE A C 1
ATOM 694 O O . PHE A 1 85 ? -2.778 8.144 -14.226 1.00 87.38 85 PHE A O 1
ATOM 701 N N . ASN A 1 86 ? -0.692 7.532 -13.633 1.00 88.38 86 ASN A N 1
ATOM 702 C CA . ASN A 1 86 ? -0.390 6.891 -14.903 1.00 88.38 86 ASN A CA 1
ATOM 703 C C . ASN A 1 86 ? 0.588 5.728 -14.727 1.00 88.38 86 ASN A C 1
ATOM 705 O O . ASN A 1 86 ? 1.471 5.767 -13.870 1.00 88.38 86 ASN A O 1
ATOM 709 N N . VAL A 1 87 ? 0.443 4.722 -15.588 1.00 85.44 87 VAL A N 1
ATOM 710 C CA . VAL A 1 87 ? 1.436 3.663 -15.771 1.00 85.44 87 VAL A CA 1
ATOM 711 C C . VAL A 1 87 ? 2.252 4.023 -17.008 1.00 85.44 87 VAL A C 1
ATOM 713 O O . VAL A 1 87 ? 1.707 4.204 -18.099 1.00 85.44 87 VAL A O 1
ATOM 716 N N . VAL A 1 88 ? 3.560 4.192 -16.843 1.00 81.94 88 VAL A N 1
ATOM 717 C CA . VAL A 1 88 ? 4.457 4.656 -17.901 1.00 81.94 88 VAL A CA 1
ATOM 718 C C . VAL A 1 88 ? 4.719 3.520 -18.883 1.00 81.94 88 VAL A C 1
ATOM 720 O O . VAL A 1 88 ? 5.577 2.667 -18.685 1.00 81.94 88 VAL A O 1
ATOM 723 N N . THR A 1 89 ? 3.975 3.533 -19.985 1.00 78.00 89 THR A N 1
ATOM 724 C CA . THR A 1 89 ? 4.136 2.587 -21.102 1.00 78.00 89 THR A CA 1
ATOM 725 C C . THR A 1 89 ? 5.091 3.087 -22.186 1.00 78.00 89 THR A C 1
ATOM 727 O O . THR A 1 89 ? 5.451 2.338 -23.094 1.00 78.00 89 THR A O 1
ATOM 730 N N . LYS A 1 90 ? 5.520 4.356 -22.113 1.00 78.38 90 LYS A N 1
ATOM 731 C CA . LYS A 1 90 ? 6.507 4.921 -23.046 1.00 78.38 90 LYS A CA 1
ATOM 732 C C . LYS A 1 90 ? 7.808 4.124 -22.964 1.00 78.38 90 LYS A C 1
ATOM 734 O O . LYS A 1 90 ? 8.184 3.688 -21.884 1.00 78.38 90 LYS A O 1
ATOM 739 N N . ASN A 1 91 ? 8.486 3.956 -24.098 1.00 75.44 91 ASN A N 1
ATOM 740 C CA . ASN A 1 91 ? 9.759 3.232 -24.213 1.00 75.44 91 ASN A CA 1
ATOM 741 C C . ASN A 1 91 ? 9.739 1.810 -23.624 1.00 75.44 91 ASN A C 1
ATOM 743 O O . ASN A 1 91 ? 10.776 1.330 -23.187 1.00 75.44 91 ASN A O 1
ATOM 747 N N . ALA A 1 92 ? 8.568 1.165 -23.575 1.00 76.94 92 ALA A N 1
ATOM 748 C CA . ALA A 1 92 ? 8.396 -0.168 -23.005 1.00 76.94 92 ALA A CA 1
ATOM 749 C C . ALA A 1 92 ? 8.829 -0.306 -21.528 1.00 76.94 92 ALA A C 1
ATOM 751 O O . ALA A 1 92 ? 8.966 -1.425 -21.057 1.00 76.94 92 ALA A O 1
ATOM 752 N N . PHE A 1 93 ? 8.950 0.793 -20.764 1.00 78.00 93 PHE A N 1
ATOM 753 C CA . PHE A 1 93 ? 9.393 0.764 -19.358 1.00 78.00 93 PHE A CA 1
ATOM 754 C C . PHE A 1 93 ? 8.616 -0.241 -18.497 1.00 78.00 93 PHE A C 1
ATOM 756 O O . PHE A 1 93 ? 9.212 -1.014 -17.754 1.00 78.00 93 PHE A O 1
ATOM 763 N N . ALA A 1 94 ? 7.286 -0.254 -18.618 1.00 80.62 94 ALA A N 1
ATOM 764 C CA . ALA A 1 94 ? 6.446 -1.207 -17.897 1.00 80.62 94 ALA A CA 1
ATOM 765 C C . ALA A 1 94 ? 6.679 -2.668 -18.327 1.00 80.62 94 ALA A C 1
ATOM 767 O O . ALA A 1 94 ? 6.581 -3.553 -17.486 1.00 80.62 94 ALA A O 1
ATOM 768 N N . MET A 1 95 ? 6.993 -2.919 -19.603 1.00 80.94 95 MET A N 1
ATOM 769 C CA . MET A 1 95 ? 7.300 -4.266 -20.100 1.00 80.94 95 MET A CA 1
ATOM 770 C C . MET A 1 95 ? 8.674 -4.717 -19.607 1.00 80.94 95 MET A C 1
ATOM 772 O O . MET A 1 95 ? 8.759 -5.753 -18.965 1.00 80.94 95 MET A O 1
ATOM 776 N N . THR A 1 96 ? 9.710 -3.890 -19.778 1.00 83.56 96 THR A N 1
ATOM 777 C CA . THR A 1 96 ? 11.072 -4.156 -19.285 1.00 83.56 96 THR A CA 1
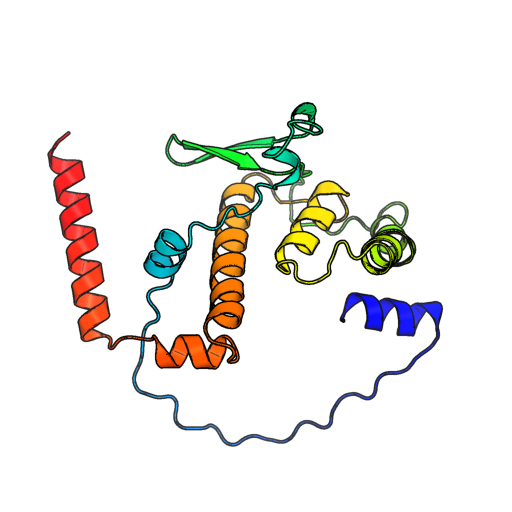ATOM 778 C C . THR A 1 96 ? 11.096 -4.403 -17.778 1.00 83.56 96 THR A C 1
ATOM 780 O O . THR A 1 96 ? 11.800 -5.283 -17.298 1.00 83.56 96 THR A O 1
ATOM 783 N N . PHE A 1 97 ? 10.285 -3.674 -17.005 1.00 85.62 97 PHE A N 1
ATOM 784 C CA . PHE A 1 97 ? 10.174 -3.930 -15.571 1.00 85.62 97 PHE A CA 1
ATOM 785 C C . PHE A 1 97 ? 9.641 -5.336 -15.265 1.00 85.62 97 PHE A C 1
ATOM 787 O O . PHE A 1 97 ? 10.104 -5.966 -14.324 1.00 85.62 97 PHE A O 1
ATOM 794 N N . VAL A 1 98 ? 8.649 -5.822 -16.015 1.00 82.75 98 VAL A N 1
ATOM 795 C CA . VAL A 1 98 ? 8.037 -7.138 -15.774 1.00 82.75 98 VAL A CA 1
ATOM 796 C C . VAL A 1 98 ? 8.894 -8.273 -16.331 1.00 82.75 98 VAL A C 1
ATOM 798 O O . VAL A 1 98 ? 8.954 -9.332 -15.713 1.00 82.75 98 VAL A O 1
ATOM 801 N N . GLU A 1 99 ? 9.517 -8.058 -17.485 1.00 82.31 99 GLU A N 1
ATOM 802 C CA . GLU A 1 99 ? 10.289 -9.072 -18.206 1.00 82.31 99 GLU A CA 1
ATOM 803 C C . GLU A 1 99 ? 11.694 -9.257 -17.633 1.00 82.31 99 GLU A C 1
ATOM 805 O O . GLU A 1 99 ? 12.136 -10.394 -17.543 1.00 82.31 99 GLU A O 1
ATOM 810 N N . ASP A 1 100 ? 12.344 -8.185 -17.172 1.00 82.00 100 ASP A N 1
ATOM 811 C CA . ASP A 1 100 ? 13.720 -8.256 -16.671 1.00 82.00 100 ASP A CA 1
ATOM 812 C C . ASP A 1 100 ? 13.758 -8.034 -15.151 1.00 82.00 100 ASP A C 1
ATOM 814 O O . ASP A 1 100 ? 13.997 -8.953 -14.367 1.00 82.00 100 ASP A O 1
ATOM 818 N N . PHE A 1 101 ? 13.432 -6.818 -14.703 1.00 82.06 101 PHE A N 1
ATOM 819 C CA . PHE A 1 101 ? 13.674 -6.399 -13.317 1.00 82.06 101 PHE A CA 1
ATOM 820 C C . PHE A 1 101 ? 12.862 -7.196 -12.282 1.00 82.06 101 PHE A C 1
ATOM 822 O O . PHE A 1 101 ? 13.346 -7.511 -11.199 1.00 82.06 101 PHE A O 1
ATOM 829 N N . TYR A 1 102 ? 11.611 -7.543 -12.589 1.00 83.56 102 TYR A N 1
ATOM 830 C CA . TYR A 1 102 ? 10.770 -8.340 -11.695 1.00 83.56 102 TYR A CA 1
ATOM 831 C C . TYR A 1 102 ? 11.303 -9.764 -11.512 1.00 83.56 102 TYR A C 1
ATOM 833 O O . TYR A 1 102 ? 11.184 -10.308 -10.412 1.00 83.56 102 TYR A O 1
ATOM 841 N N . LEU A 1 103 ? 11.868 -10.359 -12.566 1.00 83.12 103 LEU A N 1
ATOM 842 C CA . LEU A 1 103 ? 12.467 -11.687 -12.485 1.00 83.12 103 LEU A CA 1
ATOM 843 C C . LEU A 1 103 ? 13.740 -11.646 -11.642 1.00 83.12 103 LEU A C 1
ATOM 845 O O . LEU A 1 103 ? 13.857 -12.453 -10.726 1.00 83.12 103 LEU A O 1
ATOM 849 N N . GLU A 1 104 ? 14.605 -10.649 -11.845 1.00 84.31 104 GLU A N 1
ATOM 850 C CA . GLU A 1 104 ? 15.789 -10.434 -10.998 1.00 84.31 104 GLU A CA 1
ATOM 851 C C . GLU A 1 104 ? 15.401 -10.287 -9.516 1.00 84.31 104 GLU A C 1
ATOM 853 O O . GLU A 1 104 ? 15.945 -10.969 -8.653 1.00 84.31 104 GLU A O 1
ATOM 858 N N . LEU A 1 105 ? 14.370 -9.488 -9.204 1.00 82.38 105 LEU A N 1
ATOM 859 C CA . LEU A 1 105 ? 13.869 -9.339 -7.829 1.00 82.38 105 LEU A CA 1
ATOM 860 C C . LEU A 1 105 ? 13.365 -10.654 -7.205 1.00 82.38 105 LEU A C 1
ATOM 862 O O . LEU A 1 105 ? 13.387 -10.796 -5.978 1.00 82.38 105 LEU A O 1
ATOM 866 N N . LEU A 1 106 ? 12.840 -11.576 -8.016 1.00 82.31 106 LEU A N 1
ATOM 867 C CA . LEU A 1 106 ? 12.416 -12.898 -7.557 1.00 82.31 106 LEU A CA 1
ATOM 868 C C . LEU A 1 106 ? 13.612 -13.833 -7.365 1.00 82.31 106 LEU A C 1
ATOM 870 O O . LEU A 1 106 ? 13.666 -14.523 -6.350 1.00 82.31 106 LEU A O 1
ATOM 874 N N . GLU A 1 107 ? 14.548 -13.853 -8.313 1.00 83.81 107 GLU A N 1
ATOM 875 C CA . GLU A 1 107 ? 15.749 -14.694 -8.267 1.00 83.81 107 GLU A CA 1
ATOM 876 C C . GLU A 1 107 ? 16.666 -14.316 -7.097 1.00 83.81 107 GLU A C 1
ATOM 878 O O . GLU A 1 107 ? 17.143 -15.197 -6.381 1.00 83.81 107 GLU A O 1
ATOM 883 N N . ASP A 1 108 ? 16.817 -13.018 -6.826 1.00 81.50 108 ASP A N 1
ATOM 884 C CA . ASP A 1 108 ? 17.603 -12.491 -5.706 1.00 81.50 108 ASP A CA 1
ATOM 885 C C . ASP A 1 108 ? 16.884 -12.606 -4.346 1.00 81.50 108 ASP A C 1
ATOM 887 O O . ASP A 1 108 ? 17.412 -12.194 -3.307 1.00 81.50 108 ASP A O 1
ATOM 891 N N . GLY A 1 109 ? 15.655 -13.137 -4.319 1.00 77.19 109 GLY A N 1
ATOM 892 C CA . GLY A 1 109 ? 14.864 -13.296 -3.096 1.00 77.19 109 GLY A CA 1
ATOM 893 C C . GLY A 1 109 ? 14.458 -11.966 -2.448 1.00 77.19 109 GLY A C 1
ATOM 894 O O . GLY A 1 109 ? 14.076 -11.923 -1.276 1.00 77.19 109 GLY A O 1
ATOM 895 N N . HIS A 1 110 ? 14.503 -10.851 -3.183 1.00 75.62 110 HIS A N 1
ATOM 896 C CA . HIS A 1 110 ? 14.164 -9.522 -2.662 1.00 75.62 110 HIS A CA 1
ATOM 897 C C . HIS A 1 110 ? 12.691 -9.382 -2.253 1.00 75.62 110 HIS A C 1
ATOM 899 O O . HIS A 1 110 ? 12.338 -8.488 -1.476 1.00 75.62 110 HIS A O 1
ATOM 905 N N . LEU A 1 111 ? 11.829 -10.275 -2.741 1.00 78.69 111 LEU A N 1
ATOM 906 C CA . LEU A 1 111 ? 10.404 -10.318 -2.416 1.00 78.69 111 LEU A CA 1
ATOM 907 C C . LEU A 1 111 ? 10.050 -11.381 -1.361 1.00 78.69 111 LEU A C 1
ATOM 909 O O . LEU A 1 111 ? 8.906 -11.413 -0.896 1.00 78.69 111 LEU A O 1
ATOM 913 N N . ASP A 1 112 ? 11.007 -12.211 -0.940 1.00 78.06 112 ASP A N 1
ATOM 914 C CA . ASP A 1 112 ? 10.748 -13.334 -0.040 1.00 78.06 112 ASP A CA 1
ATOM 915 C C . ASP A 1 112 ? 10.456 -12.867 1.386 1.00 78.06 112 ASP A C 1
ATOM 917 O O . ASP A 1 112 ? 11.213 -12.117 2.003 1.00 78.06 112 ASP A O 1
ATOM 921 N N . ASN A 1 113 ? 9.321 -13.320 1.931 1.00 73.25 113 ASN A N 1
ATOM 922 C CA . ASN A 1 113 ? 8.818 -12.946 3.261 1.00 73.25 113 ASN A CA 1
ATOM 923 C C . ASN A 1 113 ? 8.668 -11.428 3.491 1.00 73.25 113 ASN A C 1
ATOM 925 O O . ASN A 1 113 ? 8.530 -10.977 4.631 1.00 73.25 113 ASN A O 1
ATOM 929 N N . LYS A 1 114 ? 8.662 -10.623 2.423 1.00 79.75 114 LYS A N 1
ATOM 930 C CA . LYS A 1 114 ? 8.473 -9.175 2.501 1.00 79.75 114 LYS A CA 1
ATOM 931 C C . LYS A 1 114 ? 7.004 -8.794 2.327 1.00 79.75 114 LYS A C 1
ATOM 933 O O . LYS A 1 114 ? 6.195 -9.502 1.728 1.00 79.75 114 LYS A O 1
ATOM 938 N N . CYS A 1 115 ? 6.636 -7.638 2.881 1.00 82.56 115 CYS A N 1
ATOM 939 C CA . CYS A 1 115 ? 5.286 -7.105 2.730 1.00 82.56 115 CYS A CA 1
ATOM 940 C C . CYS A 1 115 ? 5.014 -6.753 1.253 1.00 82.56 115 CYS A C 1
ATOM 942 O O . CYS A 1 115 ? 5.877 -6.138 0.623 1.00 82.56 115 CYS A O 1
ATOM 944 N N . PRO A 1 116 ? 3.811 -7.024 0.705 1.00 81.00 116 PRO A N 1
ATOM 945 C CA . PRO A 1 116 ? 3.468 -6.670 -0.677 1.00 81.00 116 PRO A CA 1
ATOM 946 C C . PRO A 1 116 ? 3.669 -5.190 -1.031 1.00 81.00 116 PRO A C 1
ATOM 948 O O . PRO A 1 116 ? 3.864 -4.854 -2.198 1.00 81.00 116 PRO A O 1
ATOM 951 N N . THR A 1 117 ? 3.678 -4.291 -0.040 1.00 88.19 117 THR A N 1
ATOM 952 C CA . THR A 1 117 ? 3.989 -2.871 -0.255 1.00 88.19 117 THR A CA 1
ATOM 953 C C . THR A 1 117 ? 5.404 -2.626 -0.779 1.00 88.19 117 THR A C 1
ATOM 955 O O . THR A 1 117 ? 5.654 -1.555 -1.315 1.00 88.19 117 THR A O 1
ATOM 958 N N . VAL A 1 118 ? 6.328 -3.588 -0.662 1.00 86.50 118 VAL A N 1
ATOM 959 C CA . VAL A 1 118 ? 7.658 -3.498 -1.286 1.00 86.50 118 VAL A CA 1
ATOM 960 C C . VAL A 1 118 ? 7.535 -3.398 -2.804 1.00 86.50 118 VAL A C 1
ATOM 962 O O . VAL A 1 118 ? 8.173 -2.543 -3.404 1.00 86.50 118 VAL A O 1
ATOM 965 N N . MET A 1 119 ? 6.636 -4.164 -3.427 1.00 86.25 119 MET A N 1
ATOM 966 C CA . MET A 1 119 ? 6.406 -4.066 -4.872 1.00 86.25 119 MET A CA 1
ATOM 967 C C . MET A 1 119 ? 5.867 -2.687 -5.272 1.00 86.25 119 MET A C 1
ATOM 969 O O . MET A 1 119 ? 6.301 -2.110 -6.264 1.00 86.25 119 MET A O 1
ATOM 973 N N . LEU A 1 120 ? 4.955 -2.122 -4.472 1.00 89.00 120 LEU A N 1
ATOM 974 C CA . LEU A 1 120 ? 4.462 -0.759 -4.693 1.00 89.00 120 LEU A CA 1
ATOM 975 C C . LEU A 1 120 ? 5.610 0.256 -4.666 1.00 89.00 120 LEU A C 1
ATOM 977 O O . LEU A 1 120 ? 5.659 1.143 -5.512 1.00 89.00 120 LEU A O 1
ATOM 981 N N . LYS A 1 121 ? 6.536 0.115 -3.714 1.00 88.25 121 LYS A N 1
ATOM 982 C CA . LYS A 1 121 ? 7.707 0.985 -3.625 1.00 88.25 121 LYS A CA 1
ATOM 983 C C . LYS A 1 121 ? 8.600 0.857 -4.856 1.00 88.25 121 LYS A C 1
ATOM 985 O O . LYS A 1 121 ? 8.895 1.869 -5.478 1.00 88.25 121 LYS A O 1
ATOM 990 N N . GLN A 1 122 ? 8.908 -0.370 -5.275 1.00 86.56 122 GLN A N 1
ATOM 991 C CA . GLN A 1 122 ? 9.713 -0.632 -6.472 1.00 86.56 122 GLN A CA 1
ATOM 992 C C . GLN A 1 122 ? 9.091 -0.031 -7.742 1.00 86.56 122 GLN A C 1
ATOM 994 O O . GLN A 1 122 ? 9.786 0.572 -8.559 1.00 86.56 122 GLN A O 1
ATOM 999 N N . LEU A 1 123 ? 7.766 -0.114 -7.900 1.00 88.31 123 LEU A N 1
ATOM 1000 C CA . LEU A 1 123 ? 7.051 0.491 -9.033 1.00 88.31 123 LEU A CA 1
ATOM 1001 C C . LEU A 1 123 ? 7.107 2.029 -9.038 1.00 88.31 123 LEU A C 1
ATOM 1003 O O . LEU A 1 123 ? 7.123 2.646 -10.104 1.00 88.31 123 LEU A O 1
ATOM 1007 N N . LEU A 1 124 ? 7.125 2.651 -7.858 1.00 89.44 124 LEU A N 1
ATOM 1008 C CA . LEU A 1 124 ? 7.247 4.102 -7.709 1.00 89.44 124 LEU A CA 1
ATOM 1009 C C . LEU A 1 124 ? 8.689 4.577 -7.934 1.00 89.44 124 LEU A C 1
ATOM 1011 O O . LEU A 1 124 ? 8.900 5.585 -8.612 1.00 89.44 124 LEU A O 1
ATOM 1015 N N . GLU A 1 125 ? 9.671 3.838 -7.415 1.00 86.50 125 GLU A N 1
ATOM 1016 C CA . GLU A 1 125 ? 11.097 4.156 -7.540 1.00 86.50 125 GLU A CA 1
ATOM 1017 C C . GLU A 1 125 ? 11.605 3.990 -8.973 1.00 86.50 125 GLU A C 1
ATOM 1019 O O . GLU A 1 125 ? 12.302 4.871 -9.483 1.00 86.50 125 GLU A O 1
ATOM 1024 N N . SER A 1 126 ? 11.198 2.909 -9.645 1.00 84.06 126 SER A N 1
ATOM 1025 C CA . SER A 1 126 ? 11.500 2.654 -11.062 1.00 84.06 126 SER A CA 1
ATOM 1026 C C . SER A 1 126 ? 10.811 3.639 -12.013 1.00 84.06 126 SER A C 1
ATOM 1028 O O . SER A 1 126 ? 11.177 3.734 -13.183 1.00 84.06 126 SER A O 1
ATOM 1030 N N . GLY A 1 127 ? 9.811 4.387 -11.533 1.00 84.50 127 GLY A N 1
ATOM 1031 C CA . GLY A 1 127 ? 9.037 5.320 -12.348 1.00 84.50 127 GLY A CA 1
ATOM 1032 C C . GLY A 1 127 ? 8.050 4.644 -13.301 1.00 84.50 127 GLY A C 1
ATOM 1033 O O . GLY A 1 127 ? 7.467 5.329 -14.140 1.00 84.50 127 GLY A O 1
ATOM 1034 N N . VAL A 1 128 ? 7.819 3.333 -13.158 1.00 88.00 128 VAL A N 1
ATOM 1035 C CA . VAL A 1 128 ? 6.759 2.610 -13.879 1.00 88.00 128 VAL A CA 1
ATOM 1036 C C . VAL A 1 128 ? 5.391 3.189 -13.531 1.00 88.00 128 VAL A C 1
ATOM 1038 O O . VAL A 1 128 ? 4.513 3.265 -14.389 1.00 88.00 128 VAL A O 1
ATOM 1041 N N . VAL A 1 129 ? 5.214 3.644 -12.289 1.00 89.62 129 VAL A N 1
ATOM 1042 C CA . VAL A 1 129 ? 4.006 4.332 -11.835 1.00 89.62 129 VAL A CA 1
ATOM 1043 C C . VAL A 1 129 ? 4.328 5.776 -11.477 1.00 89.62 129 VAL A C 1
ATOM 1045 O O . VAL A 1 129 ? 5.220 6.053 -10.676 1.00 89.62 129 VAL A O 1
ATOM 1048 N N . THR A 1 130 ? 3.547 6.705 -12.025 1.00 90.06 130 THR A N 1
ATOM 1049 C CA . THR A 1 130 ? 3.600 8.119 -11.651 1.00 90.06 130 THR A CA 1
ATOM 1050 C C . THR A 1 130 ? 2.353 8.512 -10.872 1.00 90.06 130 THR A C 1
ATOM 1052 O O . THR A 1 130 ? 1.228 8.113 -11.189 1.00 90.06 130 THR A O 1
ATOM 1055 N N . LEU A 1 131 ? 2.551 9.304 -9.821 1.00 91.06 131 LEU A N 1
ATOM 1056 C CA . LEU A 1 131 ? 1.482 9.744 -8.931 1.00 91.06 131 LEU A CA 1
ATOM 1057 C C . LEU A 1 131 ? 0.921 11.092 -9.375 1.00 91.06 131 LEU A C 1
ATOM 1059 O O . LEU A 1 131 ? 1.651 11.958 -9.848 1.00 91.06 131 LEU A O 1
ATOM 1063 N N . ALA A 1 132 ? -0.377 11.306 -9.165 1.00 91.12 132 ALA A N 1
ATOM 1064 C CA . ALA A 1 132 ? -0.942 12.642 -9.313 1.00 91.12 132 ALA A CA 1
ATOM 1065 C C . ALA A 1 132 ? -0.369 13.576 -8.233 1.00 91.12 132 ALA A C 1
ATOM 1067 O O . ALA A 1 132 ? -0.214 13.172 -7.074 1.00 91.12 132 ALA A O 1
ATOM 1068 N N . LYS A 1 133 ? -0.085 14.828 -8.598 1.00 88.19 133 LYS A N 1
ATOM 1069 C CA . LYS A 1 133 ? 0.439 15.837 -7.663 1.00 88.19 133 LYS A CA 1
ATOM 1070 C C . LYS A 1 133 ? -0.390 15.913 -6.378 1.00 88.19 133 LYS A C 1
ATOM 1072 O O . LYS A 1 133 ? -1.618 15.958 -6.425 1.00 88.19 133 LYS A O 1
ATOM 1077 N N . GLY A 1 134 ? 0.290 15.925 -5.232 1.00 86.94 134 GLY A N 1
ATOM 1078 C CA . GLY A 1 134 ? -0.346 16.043 -3.913 1.00 86.94 134 GLY A CA 1
ATOM 1079 C C . GLY A 1 134 ? -1.003 14.763 -3.378 1.00 86.94 134 GLY A C 1
ATOM 1080 O O . GLY A 1 134 ? -1.539 14.774 -2.273 1.00 86.94 134 GLY A O 1
ATOM 1081 N N . THR A 1 135 ? -0.946 13.641 -4.103 1.00 90.69 135 THR A N 1
ATOM 1082 C CA . THR A 1 135 ? -1.544 12.375 -3.634 1.00 90.69 135 THR A CA 1
ATOM 1083 C C . THR A 1 135 ? -0.626 11.537 -2.749 1.00 90.69 135 THR A C 1
ATOM 1085 O O . THR A 1 135 ? -1.111 10.620 -2.087 1.00 90.69 135 THR A O 1
ATOM 1088 N N . ILE A 1 136 ? 0.669 11.866 -2.670 1.00 90.94 136 ILE A N 1
ATOM 1089 C CA . ILE A 1 136 ? 1.671 11.076 -1.937 1.00 90.94 136 ILE A CA 1
ATOM 1090 C C . ILE A 1 136 ? 1.294 10.831 -0.474 1.00 90.94 136 ILE A C 1
ATOM 1092 O O . ILE A 1 136 ? 1.452 9.716 0.008 1.00 90.94 136 ILE A O 1
ATOM 1096 N N . GLY A 1 137 ? 0.728 11.829 0.214 1.00 89.88 137 GLY A N 1
ATOM 1097 C CA . GLY A 1 137 ? 0.323 11.679 1.612 1.00 89.88 137 GLY A CA 1
ATOM 1098 C C . GLY A 1 137 ? -0.761 10.617 1.794 1.00 89.88 137 GLY A C 1
ATOM 1099 O O . GLY A 1 137 ? -0.719 9.858 2.755 1.00 89.88 137 GLY A O 1
ATOM 1100 N N . ARG A 1 138 ? -1.692 10.511 0.838 1.00 90.94 138 ARG A N 1
ATOM 1101 C CA . ARG A 1 138 ? -2.723 9.467 0.837 1.00 90.94 138 ARG A CA 1
ATOM 1102 C C . ARG A 1 138 ? -2.124 8.096 0.539 1.00 90.94 138 ARG A C 1
ATOM 1104 O O . ARG A 1 138 ? -2.417 7.150 1.251 1.00 90.94 138 ARG A O 1
ATOM 1111 N N . VAL A 1 139 ? -1.252 7.997 -0.468 1.00 91.44 139 VAL A N 1
ATOM 1112 C CA . VAL A 1 139 ? -0.591 6.725 -0.820 1.00 91.44 139 VAL A CA 1
ATOM 1113 C C . VAL A 1 139 ? 0.298 6.232 0.327 1.00 91.44 139 VAL A C 1
ATOM 1115 O O . VAL A 1 139 ? 0.368 5.034 0.581 1.00 91.44 139 VAL A O 1
ATOM 1118 N N . HIS A 1 140 ? 0.943 7.149 1.051 1.00 91.88 140 HIS A N 1
ATOM 1119 C CA . HIS A 1 140 ? 1.709 6.835 2.251 1.00 91.88 140 HIS A CA 1
ATOM 1120 C C . HIS A 1 140 ? 0.834 6.205 3.341 1.00 91.88 140 HIS A C 1
ATOM 1122 O O . HIS A 1 140 ? 1.182 5.138 3.847 1.00 91.88 140 HIS A O 1
ATOM 1128 N N . ASP A 1 141 ? -0.317 6.803 3.654 1.00 90.75 141 ASP A N 1
ATOM 1129 C CA . ASP A 1 141 ? -1.258 6.241 4.631 1.00 90.75 141 ASP A CA 1
ATOM 1130 C C . ASP A 1 141 ? -1.847 4.905 4.164 1.00 90.75 141 ASP A C 1
ATOM 1132 O O . ASP A 1 141 ? -1.908 3.951 4.938 1.00 90.75 141 ASP A O 1
ATOM 1136 N N . ASP A 1 142 ? -2.211 4.790 2.885 1.00 90.94 142 ASP A N 1
ATOM 1137 C CA . ASP A 1 142 ? -2.728 3.546 2.311 1.00 90.94 142 ASP A CA 1
ATOM 1138 C C . ASP A 1 142 ? -1.680 2.418 2.406 1.00 90.94 142 ASP A C 1
ATOM 1140 O O . ASP A 1 142 ? -2.009 1.282 2.760 1.00 90.94 142 ASP A O 1
ATOM 1144 N N . ALA A 1 143 ? -0.398 2.727 2.179 1.00 91.75 143 ALA A N 1
ATOM 1145 C CA . ALA A 1 143 ? 0.698 1.780 2.375 1.00 91.75 143 ALA A CA 1
ATOM 1146 C C . ALA A 1 143 ? 0.861 1.383 3.853 1.00 91.75 143 ALA A C 1
ATOM 1148 O O . ALA A 1 143 ? 1.068 0.204 4.149 1.00 91.75 143 ALA A O 1
ATOM 1149 N N . ARG A 1 144 ? 0.720 2.332 4.789 1.00 91.88 144 ARG A N 1
ATOM 1150 C CA . ARG A 1 144 ? 0.738 2.050 6.236 1.00 91.88 144 ARG A CA 1
ATOM 1151 C C . ARG A 1 144 ? -0.400 1.115 6.636 1.00 91.88 144 ARG A C 1
ATOM 1153 O O . ARG A 1 144 ? -0.176 0.139 7.352 1.00 91.88 144 ARG A O 1
ATOM 1160 N N . HIS A 1 145 ? -1.605 1.366 6.132 1.00 90.75 145 HIS A N 1
ATOM 1161 C CA . HIS A 1 145 ? -2.764 0.509 6.364 1.00 90.75 145 HIS A CA 1
ATOM 1162 C C . HIS A 1 145 ? -2.547 -0.898 5.803 1.00 90.75 145 HIS A C 1
ATOM 1164 O O . HIS A 1 145 ? -2.787 -1.881 6.504 1.00 90.75 145 HIS A O 1
ATOM 1170 N N . ALA A 1 146 ? -2.040 -1.013 4.574 1.00 89.94 146 ALA A N 1
ATOM 1171 C CA . ALA A 1 146 ? -1.751 -2.301 3.952 1.00 89.94 146 ALA A CA 1
ATOM 1172 C C . ALA A 1 146 ? -0.695 -3.102 4.733 1.00 89.94 146 ALA A C 1
ATOM 1174 O O . ALA A 1 146 ? -0.862 -4.304 4.935 1.00 89.94 146 ALA A O 1
ATOM 1175 N N . GLN A 1 147 ? 0.360 -2.446 5.224 1.00 90.88 147 GLN A N 1
ATOM 1176 C CA . GLN A 1 147 ? 1.379 -3.077 6.069 1.00 90.88 147 GLN A CA 1
ATOM 1177 C C . GLN A 1 147 ? 0.804 -3.579 7.390 1.00 90.88 147 GLN A C 1
ATOM 1179 O O . GLN A 1 147 ? 1.074 -4.717 7.777 1.00 90.88 147 GLN A O 1
ATOM 1184 N N . ALA A 1 148 ? -0.028 -2.771 8.051 1.00 89.50 148 ALA A N 1
ATOM 1185 C CA . ALA A 1 148 ? -0.720 -3.197 9.258 1.00 89.50 148 ALA A CA 1
ATOM 1186 C C . ALA A 1 148 ? -1.601 -4.424 8.965 1.00 89.50 148 ALA A C 1
ATOM 1188 O O . ALA A 1 148 ? -1.430 -5.470 9.585 1.00 89.50 148 ALA A O 1
ATOM 1189 N N . LEU A 1 149 ? -2.468 -4.377 7.956 1.00 88.44 149 LEU A N 1
ATOM 1190 C CA . LEU A 1 149 ? -3.324 -5.515 7.600 1.00 88.44 149 LEU A CA 1
ATOM 1191 C C . LEU A 1 149 ? -2.536 -6.776 7.209 1.00 88.44 149 LEU A C 1
ATOM 1193 O O . LEU A 1 149 ? -2.955 -7.891 7.521 1.00 88.44 149 LEU A O 1
ATOM 1197 N N . ASN A 1 150 ? -1.379 -6.622 6.566 1.00 86.50 150 ASN A N 1
ATOM 1198 C CA . ASN A 1 150 ? -0.506 -7.751 6.263 1.00 86.50 150 ASN A CA 1
ATOM 1199 C C . ASN A 1 150 ? 0.129 -8.342 7.531 1.00 86.50 150 ASN A C 1
ATOM 1201 O O . ASN A 1 150 ? 0.218 -9.562 7.658 1.00 86.50 150 ASN A O 1
ATOM 1205 N N . SER A 1 151 ? 0.516 -7.502 8.495 1.00 86.69 151 SER A N 1
ATOM 1206 C CA . SER A 1 151 ? 0.992 -7.979 9.800 1.00 86.69 151 SER A CA 1
ATOM 1207 C C . SER A 1 151 ? -0.090 -8.748 10.556 1.00 86.69 151 SER A C 1
ATOM 1209 O O . SER A 1 151 ? 0.214 -9.737 11.208 1.00 86.69 151 SER A O 1
ATOM 1211 N N . LEU A 1 152 ? -1.366 -8.372 10.396 1.00 85.19 152 LEU A N 1
ATOM 1212 C CA . LEU A 1 152 ? -2.476 -9.073 11.031 1.00 85.19 152 LEU A CA 1
ATOM 1213 C C . LEU A 1 152 ? -2.524 -10.539 10.591 1.00 85.19 152 LEU A C 1
ATOM 1215 O O . LEU A 1 152 ? -2.655 -11.433 11.425 1.00 85.19 152 LEU A O 1
ATOM 1219 N N . ARG A 1 153 ? -2.350 -10.790 9.289 1.00 83.31 153 ARG A N 1
ATOM 1220 C CA . ARG A 1 153 ? -2.234 -12.147 8.742 1.00 83.31 153 ARG A CA 1
ATOM 1221 C C . ARG A 1 153 ? -1.016 -12.877 9.309 1.00 83.31 153 ARG A C 1
ATOM 1223 O O . ARG A 1 153 ? -1.134 -14.040 9.678 1.00 83.31 153 ARG A O 1
ATOM 1230 N N . ALA A 1 154 ? 0.136 -12.209 9.379 1.00 81.81 154 ALA A N 1
ATOM 1231 C CA . ALA A 1 154 ? 1.368 -12.810 9.893 1.00 81.81 154 ALA A CA 1
ATOM 1232 C C . ALA A 1 154 ? 1.252 -13.208 11.376 1.00 81.81 154 ALA A C 1
ATOM 1234 O O . ALA A 1 154 ? 1.709 -14.280 11.757 1.00 81.81 154 ALA A O 1
ATOM 1235 N N . THR A 1 155 ? 0.596 -12.382 12.192 1.00 84.06 155 THR A N 1
ATOM 1236 C CA . THR A 1 155 ? 0.438 -12.612 13.635 1.00 84.06 155 THR A CA 1
ATOM 1237 C C . THR A 1 155 ? -0.644 -13.642 13.950 1.00 84.06 155 THR A C 1
ATOM 1239 O O . THR A 1 155 ? -0.484 -14.442 14.865 1.00 84.06 155 THR A O 1
ATOM 1242 N N . THR A 1 156 ? -1.763 -13.623 13.222 1.00 83.25 156 THR A N 1
ATOM 1243 C CA . THR A 1 156 ? -2.916 -14.493 13.519 1.00 83.25 156 THR A CA 1
ATOM 1244 C C . THR A 1 156 ? -2.861 -15.844 12.806 1.00 83.25 156 THR A C 1
ATOM 1246 O O . THR A 1 156 ? -3.547 -16.774 13.217 1.00 83.25 156 THR A O 1
ATOM 1249 N N . GLY A 1 157 ? -2.071 -15.970 11.734 1.00 82.56 157 GLY A N 1
ATOM 1250 C CA . GLY A 1 157 ? -1.966 -17.197 10.937 1.00 82.56 157 GLY A CA 1
ATOM 1251 C C . GLY A 1 157 ? -3.206 -17.523 10.092 1.00 82.56 157 GLY A C 1
ATOM 1252 O O . GLY A 1 157 ? -3.201 -18.518 9.371 1.00 82.56 157 GLY A O 1
ATOM 1253 N N . ILE A 1 158 ? -4.247 -16.689 10.142 1.00 86.12 158 ILE A N 1
ATOM 1254 C CA . ILE A 1 158 ? -5.511 -16.854 9.411 1.00 86.12 158 ILE A CA 1
ATOM 1255 C C . ILE A 1 158 ? -5.675 -15.772 8.329 1.00 86.12 158 ILE A C 1
ATOM 1257 O O . ILE A 1 158 ? -4.986 -14.743 8.359 1.00 86.12 158 ILE A O 1
ATOM 1261 N N . PRO A 1 159 ? -6.563 -15.976 7.337 1.00 85.12 159 PRO A N 1
ATOM 1262 C CA . PRO A 1 159 ? -6.851 -14.970 6.321 1.00 85.12 159 PRO A CA 1
ATOM 1263 C C . PRO A 1 159 ? -7.269 -13.627 6.934 1.00 85.12 159 PRO A C 1
ATOM 1265 O O . PRO A 1 159 ? -8.047 -13.574 7.884 1.00 85.12 159 PRO A O 1
ATOM 1268 N N . THR A 1 160 ? -6.802 -12.517 6.351 1.00 84.06 160 THR A N 1
ATOM 1269 C CA . THR A 1 160 ? -7.031 -11.161 6.885 1.00 84.06 160 THR A CA 1
ATOM 1270 C C . THR A 1 160 ? -8.514 -10.853 7.113 1.00 84.06 160 THR A C 1
ATOM 1272 O O . THR A 1 160 ? -8.854 -10.226 8.108 1.00 84.06 160 THR A O 1
ATOM 1275 N N . ALA A 1 161 ? -9.406 -11.314 6.229 1.00 83.62 161 ALA A N 1
ATOM 1276 C CA . ALA A 1 161 ? -10.847 -11.095 6.367 1.00 83.62 161 ALA A CA 1
ATOM 1277 C C . ALA A 1 161 ? -11.432 -11.759 7.628 1.00 83.62 161 ALA A C 1
ATOM 1279 O O . ALA A 1 161 ? -12.255 -11.160 8.317 1.00 83.62 161 ALA A O 1
ATOM 1280 N N . GLU A 1 162 ? -10.973 -12.967 7.958 1.00 83.88 162 GLU A N 1
ATOM 1281 C CA . GLU A 1 162 ? -11.401 -13.698 9.154 1.00 83.88 162 GLU A CA 1
ATOM 1282 C C . GLU A 1 162 ? -10.822 -13.064 10.420 1.00 83.88 162 GLU A C 1
ATOM 1284 O O . GLU A 1 162 ? -11.549 -12.854 11.389 1.00 83.88 162 GLU A O 1
ATOM 1289 N N . ALA A 1 163 ? -9.545 -12.669 10.389 1.00 85.25 163 ALA A N 1
ATOM 1290 C CA . ALA A 1 163 ? -8.908 -11.958 11.496 1.00 85.25 163 ALA A CA 1
ATOM 1291 C C . ALA A 1 163 ? -9.605 -10.623 11.805 1.00 85.25 163 ALA A C 1
ATOM 1293 O O . ALA A 1 163 ? -9.824 -10.290 12.969 1.00 85.25 163 ALA A O 1
ATOM 1294 N N . ILE A 1 164 ? -9.992 -9.874 10.766 1.00 86.19 164 ILE A N 1
ATOM 1295 C CA . ILE A 1 164 ? -10.771 -8.638 10.903 1.00 86.19 164 ILE A CA 1
ATOM 1296 C C . ILE A 1 164 ? -12.099 -8.934 11.595 1.00 86.19 164 ILE A C 1
ATOM 1298 O O . ILE A 1 164 ? -12.436 -8.246 12.556 1.00 86.19 164 ILE A O 1
ATOM 1302 N N . MET A 1 165 ? -12.842 -9.951 11.148 1.00 83.88 165 MET A N 1
ATOM 1303 C CA . MET A 1 165 ? -14.120 -10.312 11.769 1.00 83.88 165 MET A CA 1
ATOM 1304 C C . MET A 1 165 ? -13.951 -10.719 13.236 1.00 83.88 165 MET A C 1
ATOM 1306 O O . MET A 1 165 ? -14.694 -10.233 14.084 1.00 83.88 165 MET A O 1
ATOM 1310 N N . ALA A 1 166 ? -12.942 -11.534 13.555 1.00 82.31 166 ALA A N 1
ATOM 1311 C CA . ALA A 1 166 ? -12.672 -11.984 14.920 1.00 82.31 166 ALA A CA 1
ATOM 1312 C C . ALA A 1 166 ? -12.309 -10.838 15.882 1.00 82.31 166 ALA A C 1
ATOM 1314 O O . ALA A 1 166 ? -12.619 -10.904 17.070 1.00 82.31 166 ALA A O 1
ATOM 1315 N N . LEU A 1 167 ? -11.665 -9.783 15.376 1.00 83.94 167 LEU A N 1
ATOM 1316 C CA . LEU A 1 167 ? -11.239 -8.616 16.158 1.00 83.94 167 LEU A CA 1
ATOM 1317 C C . LEU A 1 167 ? -12.197 -7.424 16.051 1.00 83.94 167 LEU A C 1
ATOM 1319 O O . LEU A 1 167 ? -11.912 -6.348 16.583 1.00 83.94 167 LEU A O 1
ATOM 1323 N N . SER A 1 168 ? -13.313 -7.580 15.341 1.00 86.31 168 SER A N 1
ATOM 1324 C CA . SER A 1 168 ? -14.291 -6.511 15.195 1.00 86.31 168 SER A CA 1
ATOM 1325 C C . SER A 1 168 ? -15.125 -6.349 16.466 1.00 86.31 168 SER A C 1
ATOM 1327 O O . SER A 1 168 ? -15.487 -7.313 17.137 1.00 86.31 168 SER A O 1
ATOM 1329 N N . VAL A 1 169 ? -15.461 -5.103 16.789 1.00 83.94 169 VAL A N 1
ATOM 1330 C CA . VAL A 1 169 ? -16.261 -4.731 17.957 1.00 83.94 169 VAL A CA 1
ATOM 1331 C C . VAL A 1 169 ? -17.680 -4.340 17.554 1.00 83.94 169 VAL A C 1
ATOM 1333 O O . VAL A 1 169 ? -17.947 -3.973 16.411 1.00 83.94 169 VAL A O 1
ATOM 1336 N N . SER A 1 170 ? -18.615 -4.405 18.501 1.00 83.56 170 SER A N 1
ATOM 1337 C CA . SER A 1 170 ? -19.989 -3.944 18.267 1.00 83.56 170 SER A CA 1
ATOM 1338 C C . SER A 1 170 ? -20.068 -2.427 18.050 1.00 83.56 170 SER A C 1
ATOM 1340 O O . SER A 1 170 ? -19.247 -1.667 18.571 1.00 83.56 170 SER A O 1
ATOM 1342 N N . GLU A 1 171 ? -21.121 -1.978 17.365 1.00 80.19 171 GLU A N 1
ATOM 1343 C CA . GLU A 1 171 ? -21.421 -0.558 17.128 1.00 80.19 171 GLU A CA 1
ATOM 1344 C C . GLU A 1 171 ? -21.425 0.290 18.413 1.00 80.19 171 GLU A C 1
ATOM 1346 O O . GLU A 1 171 ? -20.912 1.405 18.435 1.00 80.19 171 GLU A O 1
ATOM 1351 N N . LYS A 1 172 ? -21.936 -0.253 19.528 1.00 81.50 172 LYS A N 1
ATOM 1352 C CA . LYS A 1 172 ? -21.952 0.454 20.821 1.00 81.50 172 LYS A CA 1
ATOM 1353 C C . LYS A 1 172 ? -20.544 0.788 21.316 1.00 81.50 172 LYS A C 1
ATOM 1355 O O . LYS A 1 172 ? -20.314 1.886 21.813 1.00 81.50 172 LYS A O 1
ATOM 1360 N N . VAL A 1 173 ? -19.615 -0.159 21.178 1.00 81.50 173 VAL A N 1
ATOM 1361 C CA . VAL A 1 173 ? -18.215 0.016 21.592 1.00 81.50 173 VAL A CA 1
ATOM 1362 C C . VAL A 1 173 ? -17.515 1.010 20.668 1.00 81.50 173 VAL A C 1
ATOM 1364 O O . VAL A 1 173 ? -16.819 1.900 21.149 1.00 81.50 173 VAL A O 1
ATOM 1367 N N . MET A 1 174 ? -17.767 0.921 19.360 1.00 80.44 174 MET A N 1
ATOM 1368 C CA . MET A 1 174 ? -17.254 1.881 18.380 1.00 80.44 174 MET A CA 1
ATOM 1369 C C . MET A 1 174 ? -17.728 3.310 18.681 1.00 80.44 174 MET A C 1
ATOM 1371 O O . MET A 1 174 ? -16.906 4.221 18.755 1.00 80.44 174 MET A O 1
ATOM 1375 N N . ASN A 1 175 ? -19.030 3.517 18.892 1.00 81.44 175 ASN A N 1
ATOM 1376 C CA . ASN A 1 175 ? -19.589 4.843 19.162 1.00 81.44 175 ASN A CA 1
ATOM 1377 C C . ASN A 1 175 ? -19.035 5.440 20.463 1.00 81.44 175 ASN A C 1
ATOM 1379 O O . ASN A 1 175 ? -18.757 6.636 20.517 1.00 81.44 175 ASN A O 1
ATOM 1383 N N . ALA A 1 176 ? -18.802 4.618 21.492 1.00 81.94 176 ALA A N 1
ATOM 1384 C CA . ALA A 1 176 ? -18.132 5.064 22.712 1.00 81.94 176 ALA A CA 1
ATOM 1385 C C . ALA A 1 176 ? -16.682 5.523 22.449 1.00 81.94 176 ALA A C 1
ATOM 1387 O O . ALA A 1 176 ? -16.242 6.534 22.997 1.00 81.94 176 ALA A O 1
ATOM 1388 N N . GLU A 1 177 ? -15.950 4.818 21.583 1.00 77.12 177 GLU A N 1
ATOM 1389 C CA . GLU A 1 177 ? -14.573 5.162 21.214 1.00 77.12 177 GLU A CA 1
ATOM 1390 C C . GLU A 1 177 ? -14.486 6.411 20.316 1.00 77.12 177 GLU A C 1
ATOM 1392 O O . GLU A 1 177 ? -13.563 7.212 20.445 1.00 77.12 177 GLU A O 1
ATOM 1397 N N . ILE A 1 178 ? -15.458 6.631 19.427 1.00 78.81 178 ILE A N 1
ATOM 1398 C CA . ILE A 1 178 ? -15.525 7.850 18.606 1.00 78.81 178 ILE A CA 1
ATOM 1399 C C . ILE A 1 178 ? -15.819 9.068 19.481 1.00 78.81 178 ILE A C 1
ATOM 1401 O O . ILE A 1 178 ? -15.123 10.081 19.374 1.00 78.81 178 ILE A O 1
ATOM 1405 N N . SER A 1 179 ? -16.800 8.957 20.379 1.00 79.19 179 SER A N 1
ATOM 1406 C CA . SER A 1 179 ? -17.152 10.027 21.314 1.00 79.19 179 SER A CA 1
ATOM 1407 C C . SER A 1 179 ? -15.968 10.418 22.200 1.00 79.19 179 SER A C 1
ATOM 1409 O O . SER A 1 179 ? -15.716 11.608 22.399 1.00 79.19 179 SER A O 1
ATOM 1411 N N . SER A 1 180 ? -15.178 9.452 22.687 1.00 76.56 180 SER A N 1
ATOM 1412 C CA . SER A 1 180 ? -13.994 9.760 23.500 1.00 76.56 180 SER A CA 1
ATOM 1413 C C . SER A 1 180 ? -12.906 10.490 22.700 1.00 76.56 180 SER A C 1
ATOM 1415 O O . SER A 1 180 ? -12.310 11.441 23.207 1.00 76.56 180 SER A O 1
ATOM 1417 N N . ARG A 1 181 ? -12.694 10.137 21.423 1.00 72.56 181 ARG A N 1
ATOM 1418 C CA . ARG A 1 181 ? -11.744 10.840 20.538 1.00 72.56 181 ARG A CA 1
ATOM 1419 C C . ARG A 1 181 ? -12.171 12.275 20.238 1.00 72.56 181 ARG A C 1
ATOM 1421 O O . ARG A 1 181 ? -11.337 13.173 20.313 1.00 72.56 181 ARG A O 1
ATOM 1428 N N . GLN A 1 182 ? -13.452 12.498 19.943 1.00 73.38 182 GLN A N 1
ATOM 1429 C CA . GLN A 1 182 ? -13.992 13.843 19.708 1.00 73.38 182 GLN A CA 1
ATOM 1430 C C . GLN A 1 182 ? -13.860 14.725 20.953 1.00 73.38 182 GLN A C 1
ATOM 1432 O O . GLN A 1 182 ? -13.458 15.882 20.851 1.00 73.38 182 GLN A O 1
ATOM 1437 N N . THR A 1 183 ? -14.113 14.159 22.136 1.00 67.62 183 THR A N 1
ATOM 1438 C CA . THR A 1 183 ? -13.965 14.874 23.412 1.00 67.62 183 THR A CA 1
ATOM 1439 C C . THR A 1 183 ? -12.503 15.253 23.670 1.00 67.62 183 THR A C 1
ATOM 1441 O O . THR A 1 183 ? -12.213 16.392 24.033 1.00 67.62 183 THR A O 1
ATOM 1444 N N . ASN A 1 184 ? -11.555 14.350 23.403 1.00 62.34 184 ASN A N 1
ATOM 1445 C CA . ASN A 1 184 ? -10.125 14.633 23.562 1.00 62.34 184 ASN A CA 1
ATOM 1446 C C . ASN A 1 184 ? -9.610 15.684 22.561 1.00 62.34 184 ASN A C 1
ATOM 1448 O O . ASN A 1 184 ? -8.828 16.553 22.944 1.00 62.34 184 ASN A O 1
ATOM 1452 N N . GLN A 1 185 ? -10.074 15.656 21.307 1.00 59.97 185 GLN A N 1
ATOM 1453 C CA . GLN A 1 185 ? -9.722 16.664 20.298 1.00 59.97 185 GLN A CA 1
ATOM 1454 C C . GLN A 1 185 ? -10.309 18.045 20.620 1.00 59.97 185 GLN A C 1
ATOM 1456 O O . GLN A 1 185 ? -9.603 19.045 20.505 1.00 59.97 185 GLN A O 1
ATOM 1461 N N . ALA A 1 186 ? -11.562 18.109 21.081 1.00 56.78 186 ALA A N 1
ATOM 1462 C CA . ALA A 1 186 ? -12.186 19.359 21.516 1.00 56.78 186 ALA A CA 1
ATOM 1463 C C . ALA A 1 186 ? -11.462 19.967 22.729 1.00 56.78 186 ALA A C 1
ATOM 1465 O O . ALA A 1 186 ? -11.239 21.174 22.777 1.00 56.78 186 ALA A O 1
ATOM 1466 N N . THR A 1 187 ? -11.024 19.125 23.671 1.00 53.12 187 THR A N 1
ATOM 1467 C CA . THR A 1 187 ? -10.277 19.566 24.861 1.00 53.12 187 THR A CA 1
ATOM 1468 C C . THR A 1 187 ? -8.893 20.116 24.494 1.00 53.12 187 THR A C 1
ATOM 1470 O O . THR A 1 187 ? -8.454 21.116 25.055 1.00 53.12 187 THR A O 1
ATOM 1473 N N . GLN A 1 188 ? -8.210 19.507 23.519 1.00 51.06 188 GLN A N 1
ATOM 1474 C CA . GLN A 1 188 ? -6.927 20.009 23.015 1.00 51.06 188 GLN A CA 1
ATOM 1475 C C . GLN A 1 188 ? -7.070 21.326 22.242 1.00 51.06 188 GLN A C 1
ATOM 1477 O O . GLN A 1 188 ? -6.178 22.160 22.323 1.00 51.06 188 GLN A O 1
ATOM 1482 N N . GLN A 1 189 ? -8.184 21.544 21.538 1.00 51.12 189 GLN A N 1
ATOM 1483 C CA . GLN A 1 189 ? -8.456 22.805 20.837 1.00 51.12 189 GLN A CA 1
ATOM 1484 C C . GLN A 1 189 ? -8.881 23.943 21.776 1.00 51.12 189 GLN A C 1
ATOM 1486 O O . GLN A 1 189 ? -8.600 25.092 21.471 1.00 51.12 189 GLN A O 1
ATOM 1491 N N . SER A 1 190 ? -9.513 23.649 22.919 1.00 50.22 190 SER A N 1
ATOM 1492 C CA . SER A 1 190 ? -9.888 24.668 23.917 1.00 50.22 190 SER A CA 1
ATOM 1493 C C . SER A 1 190 ? -8.738 25.126 24.823 1.00 50.22 190 SER A C 1
ATOM 1495 O O . SER A 1 190 ? -8.921 26.033 25.630 1.00 50.22 190 SER A O 1
ATOM 1497 N N . LEU A 1 191 ? -7.584 24.458 24.746 1.00 48.50 191 LEU A N 1
ATOM 1498 C CA . LEU A 1 191 ? -6.373 24.784 25.510 1.00 48.50 191 LEU A CA 1
ATOM 1499 C C . LEU A 1 191 ? -5.397 25.689 24.733 1.00 48.50 191 LEU A C 1
ATOM 1501 O O . LEU A 1 191 ? -4.308 25.963 25.241 1.00 48.50 191 LEU A O 1
ATOM 1505 N N . PHE A 1 192 ? -5.788 26.154 23.541 1.00 41.47 192 PHE A N 1
ATOM 1506 C CA . PHE A 1 192 ? -5.074 27.153 22.743 1.00 41.47 192 PHE A CA 1
ATOM 1507 C C . PHE A 1 192 ? -5.903 28.427 22.584 1.00 41.47 192 PHE A C 1
ATOM 1509 O O . PHE A 1 192 ? -7.115 28.313 22.295 1.00 41.47 192 PHE A O 1
#

Secondary structure (DSSP, 8-state):
-HHHHHHHHHTS---PPPPPPP--------S-EE--HHHHHHHH---TT--HHHHSS-TTGGG-EEEEETTEEEEE---EEESS-EE--GGGHHHHIIIIIHHHHHHTTTTTT--THHHHHHHHHTTSEEEETT-HHHHHHHHHHHHHHHHHHHHHSS-HHHHHHHT-EEHHHHHHHHHHHHHHHHHHHTT-

Sequence (192 aa):
MALQIWHDIVNNGQRYPIPKTTLVEKSFTPTYTYFPLMKFVESNQPVGLDDEGIQAGGKFKEIERMFNRNGEKHRVIRYTESSSFNVVTKNAFAMTFVEDFYLELLEDGHLDNKCPTVMLKQLLESGVVTLAKGTIGRVHDDARHAQALNSLRATTGIPTAEAIMALSVSEKVMNAEISSRQTNQATQQSLF

Nearest PDB structures (foldseek):
  1xsd-assembly1_A-2  TM=2.050E-01  e=3.220E+00  Staphylococcus aureus

Mean predicted aligned error: 10.91 Å

Radius of gyration: 20.84 Å; Cα contacts (8 Å, |Δi|>4): 184; chains: 1; bounding box: 50×50×50 Å